Protein AF-A0A952CTG9-F1 (afdb_monomer_lite)

Secondary structure (DSSP, 8-state):
-------PPPPHHHHHHHHHHHHHHHHHHHHHHHHHTHHHHHHHHHHHHHHHHHHTT----HHHHHHHHHHHHHHTT---PPP--HHHHHHHHHHTHHHHHHHHHHHHHHHHHHHHHHIIIIIHHHHHHHHHHHHHHHHHHHH---HHHHHHHHHHHHHHHHHHHTT-HHHHHHHHHHHHHHHHHHH--EEEEEPSSS-EEEE--TT-TT-PEEEEEEEEE-TTS-B--EEEE-TTT--EEEES-EEEEE-HHHHHHHHHHHHHHS--S--EEEEE-TT-SSPEESS-EEEEEES---

Foldseek 3Di:
DDDDDDDDDDDVVVVVVVVVVVVVVVVVVVVCCVVVCPVVVLVVQLVVVVVVCVVVVHDDDSVVSSVVSVVVVVVVPDDDDDDPDPVVVVVVCVVCVVVVVVVVVVVVVVVVCVVVVVCVVPVVVLVVLLVLLVVLLVLLVVFAPDPVLNVLSVVLSVQLVVCSVVVNVVSNVVSSVVSVVSQVLLQDKWFWFFDLPQQKDWDQDPVHNPDIWIWGKTFTADPVRHGAFDWAQAPVPRDTDGARIKTFTADPVQRVVQVVCCVPPNDRPCRGQFIDHRNDNDTDGPGDGPRHIHRDDD

Sequence (298 aa):
MADSPATPAPPLDDVMLAMDVVDTLRHRQRLVEAELGAGEKDEALFENLKSVYASQGIAVTDEVLRQGVAALREGRFVYRAPPRTAATRWAYLYVDRAKWGRLLLAVAVVVAIALVGYDAAFRAPHRALVADVGRVHAEVLARSLDPEATAKAETLYGLATTALARGDDREARNTLATLKGLEEQLLAAYTLRIAADTTGVWRVPDLNEGAANYYIIVEPVDLNGRSVAVTVTSEETGVSAKVRAFGLRVSEETFDAIRRDKLDDGIIQDDVFGEKQAGFLLPQYRFDTTGAAITSWD

pLDDT: mean 87.51, std 12.17, range [39.59, 98.25]

Structure (mmCIF, N/CA/C/O backbone):
data_AF-A0A952CTG9-F1
#
_entry.id   AF-A0A952CTG9-F1
#
loop_
_atom_site.group_PDB
_atom_site.id
_atom_site.type_symbol
_atom_site.label_atom_id
_atom_site.label_alt_id
_atom_site.label_comp_id
_atom_site.label_asym_id
_atom_site.label_entity_id
_atom_site.label_seq_id
_atom_site.pdbx_PDB_ins_code
_atom_site.Cartn_x
_atom_site.Cartn_y
_atom_site.Cartn_z
_atom_site.occupancy
_atom_site.B_iso_or_equiv
_atom_site.auth_seq_id
_atom_site.auth_comp_id
_atom_site.auth_asym_id
_atom_site.auth_atom_id
_atom_site.pdbx_PDB_model_num
ATOM 1 N N . MET A 1 1 ? 1.087 9.365 -133.113 1.00 39.59 1 MET A N 1
ATOM 2 C CA . MET A 1 1 ? 0.979 7.948 -132.701 1.00 39.59 1 MET A CA 1
ATOM 3 C C . MET A 1 1 ? 1.083 7.959 -131.189 1.00 39.59 1 MET A C 1
ATOM 5 O O . 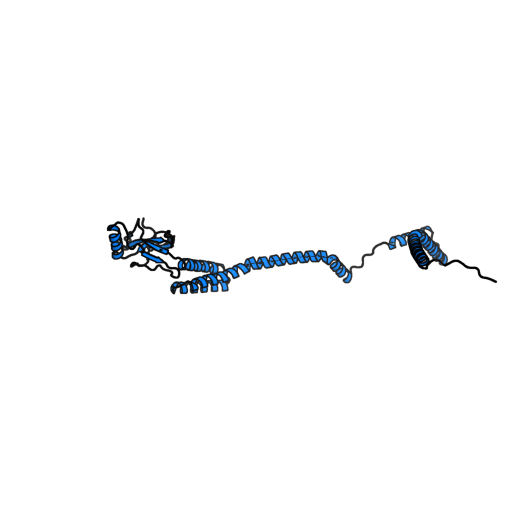MET A 1 1 ? 2.103 8.399 -130.692 1.00 39.59 1 MET A O 1
ATOM 9 N N . ALA A 1 2 ? -0.056 7.987 -130.503 1.00 41.25 2 ALA A N 1
ATOM 10 C CA . ALA A 1 2 ? -0.829 6.817 -130.071 1.00 41.25 2 ALA A CA 1
ATOM 11 C C . ALA A 1 2 ? -0.145 6.112 -128.887 1.00 41.25 2 ALA A C 1
ATOM 13 O O . ALA A 1 2 ? 1.003 5.694 -128.978 1.00 41.25 2 ALA A O 1
ATOM 14 N N . ASP A 1 3 ? -0.902 6.091 -127.797 1.00 44.88 3 ASP A N 1
ATOM 15 C CA . ASP A 1 3 ? -0.590 5.732 -126.417 1.00 44.88 3 ASP A CA 1
ATOM 16 C C . ASP A 1 3 ? -0.219 4.246 -126.230 1.00 44.88 3 ASP A C 1
ATOM 18 O O . ASP A 1 3 ? -0.598 3.387 -127.029 1.00 44.88 3 ASP A O 1
ATOM 22 N N . SER A 1 4 ? 0.473 3.919 -125.139 1.00 39.84 4 SER A N 1
ATOM 23 C CA . SER A 1 4 ? 0.588 2.550 -124.608 1.00 39.84 4 SER A CA 1
ATOM 24 C C . SER A 1 4 ? 0.655 2.614 -123.078 1.00 39.84 4 SER A C 1
ATOM 26 O O . SER A 1 4 ? 1.603 3.201 -122.554 1.00 39.84 4 SER A O 1
ATOM 28 N N . PRO A 1 5 ? -0.321 2.041 -122.345 1.00 53.56 5 PRO A N 1
ATOM 29 C CA . PRO A 1 5 ? -0.360 2.115 -120.889 1.00 53.56 5 PRO A CA 1
ATOM 30 C C . PRO A 1 5 ? 0.229 0.875 -120.184 1.00 53.56 5 PRO A C 1
ATOM 32 O O . PRO A 1 5 ? 0.267 -0.217 -120.747 1.00 53.56 5 PRO A O 1
ATOM 35 N N . ALA A 1 6 ? 0.535 1.090 -118.894 1.00 51.47 6 ALA A N 1
ATOM 36 C CA . ALA A 1 6 ? 0.548 0.160 -117.746 1.00 51.47 6 ALA A CA 1
ATOM 37 C C . ALA A 1 6 ? 1.897 -0.378 -117.213 1.00 51.47 6 ALA A C 1
ATOM 39 O O . ALA A 1 6 ? 2.569 -1.190 -117.840 1.00 51.47 6 ALA A O 1
ATOM 40 N N . THR A 1 7 ? 2.215 -0.032 -115.953 1.00 51.84 7 THR A N 1
ATOM 41 C CA . THR A 1 7 ? 2.021 -0.882 -114.744 1.00 51.84 7 THR A CA 1
ATOM 42 C C . THR A 1 7 ? 2.280 -0.025 -113.483 1.00 51.84 7 THR A C 1
ATOM 44 O O . THR A 1 7 ? 3.274 0.703 -113.471 1.00 51.84 7 THR A O 1
ATOM 47 N N . PRO A 1 8 ? 1.429 -0.036 -112.432 1.00 57.25 8 PRO A N 1
ATOM 48 C CA . PRO A 1 8 ? 1.693 0.730 -111.211 1.00 57.25 8 PRO A CA 1
ATOM 49 C C . PRO A 1 8 ? 2.816 0.085 -110.383 1.00 57.25 8 PRO A C 1
ATOM 51 O O . PRO A 1 8 ? 2.855 -1.133 -110.214 1.00 57.25 8 PRO A O 1
ATOM 54 N N . ALA A 1 9 ? 3.733 0.913 -109.880 1.00 61.53 9 ALA A N 1
ATOM 55 C CA . ALA A 1 9 ? 4.808 0.502 -108.978 1.00 61.53 9 ALA A CA 1
ATOM 56 C C . ALA A 1 9 ? 4.246 -0.042 -107.643 1.00 61.53 9 ALA A C 1
ATOM 58 O O . ALA A 1 9 ? 3.194 0.431 -107.201 1.00 61.53 9 ALA A O 1
ATOM 59 N N . PRO A 1 10 ? 4.921 -1.013 -106.994 1.00 62.12 10 PRO A N 1
ATOM 60 C CA . PRO A 1 10 ? 4.482 -1.562 -105.711 1.00 62.12 10 PRO A CA 1
ATOM 61 C C . PRO A 1 10 ? 4.452 -0.479 -104.613 1.00 62.12 10 PRO A C 1
ATOM 63 O O . PRO A 1 10 ? 5.239 0.472 -104.677 1.00 62.12 10 PRO A O 1
ATOM 66 N N . PRO A 1 11 ? 3.547 -0.584 -103.618 1.00 71.44 11 PRO A N 1
ATOM 67 C CA . PRO A 1 11 ? 3.420 0.412 -102.561 1.00 71.44 11 PRO A CA 1
ATOM 68 C C . PRO A 1 11 ? 4.679 0.456 -101.683 1.00 71.44 11 PRO A C 1
ATOM 70 O O . PRO A 1 11 ? 5.323 -0.559 -101.426 1.00 71.44 11 PRO A O 1
ATOM 73 N N . LEU A 1 12 ? 5.019 1.662 -101.224 1.00 67.88 12 LEU A N 1
ATOM 74 C CA . LEU A 1 12 ? 6.247 2.005 -100.492 1.00 67.88 12 LEU A CA 1
ATOM 75 C C . LEU A 1 12 ? 6.504 1.123 -99.248 1.00 67.88 12 LEU A C 1
ATOM 77 O O . LEU A 1 12 ? 7.659 0.909 -98.883 1.00 67.88 12 LEU A O 1
ATOM 81 N N . ASP A 1 13 ? 5.447 0.571 -98.648 1.00 71.38 13 ASP A N 1
ATOM 82 C CA . ASP A 1 13 ? 5.511 -0.276 -97.452 1.00 71.38 13 ASP A CA 1
ATOM 83 C C . ASP A 1 13 ? 6.246 -1.606 -97.693 1.00 71.38 13 ASP A C 1
ATOM 85 O O . ASP A 1 13 ? 7.049 -2.020 -96.855 1.00 71.38 13 ASP A O 1
ATOM 89 N N . ASP A 1 14 ? 6.070 -2.237 -98.860 1.00 68.25 14 ASP A N 1
ATOM 90 C CA . ASP A 1 14 ? 6.772 -3.487 -99.202 1.00 68.25 14 ASP A CA 1
ATOM 91 C C . ASP A 1 14 ? 8.271 -3.244 -99.432 1.00 68.25 14 ASP A C 1
ATOM 93 O O . ASP A 1 14 ? 9.113 -4.081 -99.099 1.00 68.25 14 ASP A O 1
ATOM 97 N N . VAL A 1 15 ? 8.625 -2.065 -99.952 1.00 68.50 15 VAL A N 1
ATOM 98 C CA . VAL A 1 15 ? 10.022 -1.651 -100.151 1.00 68.50 15 VAL A CA 1
ATOM 99 C C . VAL A 1 15 ? 10.688 -1.331 -98.811 1.00 68.50 15 VAL A C 1
ATOM 101 O O . VAL A 1 15 ? 11.839 -1.708 -98.595 1.00 68.50 15 VAL A O 1
ATOM 104 N N . MET A 1 16 ? 9.970 -0.688 -97.886 1.00 71.88 16 MET A N 1
ATOM 105 C CA . MET A 1 16 ? 10.479 -0.397 -96.543 1.00 71.88 16 MET A CA 1
ATOM 106 C C . MET A 1 16 ? 10.648 -1.663 -95.694 1.00 71.88 16 MET A C 1
ATOM 108 O O . MET A 1 16 ? 11.676 -1.807 -95.032 1.00 71.88 16 MET A O 1
ATOM 112 N N . LEU A 1 17 ? 9.706 -2.611 -95.756 1.00 72.25 17 LEU A N 1
ATOM 113 C CA . LEU A 1 17 ? 9.819 -3.896 -95.058 1.00 72.25 17 LEU A CA 1
ATOM 114 C C . LEU A 1 17 ? 10.972 -4.741 -95.616 1.00 72.25 17 LEU A C 1
ATOM 116 O O . LEU A 1 17 ? 11.753 -5.313 -94.854 1.00 72.25 17 LEU A O 1
ATOM 120 N N . ALA A 1 18 ? 11.123 -4.786 -96.941 1.00 69.62 18 ALA A N 1
ATOM 121 C CA . ALA A 1 18 ? 12.247 -5.468 -97.570 1.00 69.62 18 ALA A CA 1
ATOM 122 C C . ALA A 1 18 ? 13.592 -4.834 -97.176 1.00 69.62 18 ALA A C 1
ATOM 124 O O . ALA A 1 18 ? 14.558 -5.558 -96.942 1.00 69.62 18 ALA A O 1
ATOM 125 N N . MET A 1 19 ? 13.662 -3.505 -97.046 1.00 74.38 19 MET A N 1
ATOM 126 C CA . MET A 1 19 ? 14.878 -2.805 -96.624 1.00 74.38 19 MET A CA 1
ATOM 127 C C . MET A 1 19 ? 15.244 -3.090 -95.160 1.00 74.38 19 MET A C 1
ATOM 129 O O . MET A 1 19 ? 16.414 -3.333 -94.885 1.00 74.38 19 MET A O 1
ATOM 133 N N . ASP A 1 20 ? 14.274 -3.138 -94.241 1.00 75.94 20 ASP A N 1
ATOM 134 C CA . ASP A 1 20 ? 14.519 -3.448 -92.820 1.00 75.94 20 ASP A CA 1
ATOM 135 C C . ASP A 1 20 ? 14.929 -4.918 -92.605 1.00 75.94 20 ASP A C 1
ATOM 137 O O . ASP A 1 20 ? 15.837 -5.230 -91.829 1.00 75.94 20 ASP A O 1
ATOM 141 N N . VAL A 1 21 ? 14.348 -5.846 -93.375 1.00 72.50 21 VAL A N 1
ATOM 142 C CA . VAL A 1 21 ? 14.792 -7.251 -93.401 1.00 72.50 21 VAL A CA 1
ATOM 143 C C . VAL A 1 21 ? 16.208 -7.368 -93.969 1.00 72.50 21 VAL A C 1
ATOM 145 O O . VAL A 1 21 ? 17.027 -8.125 -93.449 1.00 72.50 21 VAL A O 1
ATOM 148 N N . VAL A 1 22 ? 16.540 -6.597 -95.004 1.00 72.38 22 VAL A N 1
ATOM 149 C CA . VAL A 1 22 ? 17.896 -6.563 -95.563 1.00 72.38 22 VAL A CA 1
ATOM 150 C C . VAL A 1 22 ? 18.883 -5.933 -94.583 1.00 72.38 22 VAL A C 1
ATOM 152 O O . VAL A 1 22 ? 19.977 -6.468 -94.438 1.00 72.38 22 VAL A O 1
ATOM 155 N N . ASP A 1 23 ? 18.527 -4.870 -93.863 1.00 75.12 23 ASP A N 1
ATOM 156 C CA . ASP A 1 23 ? 19.416 -4.244 -92.879 1.00 75.12 23 ASP A CA 1
ATOM 157 C C . ASP A 1 23 ? 19.611 -5.119 -91.640 1.00 75.12 23 ASP A C 1
ATOM 159 O O . ASP A 1 23 ? 20.737 -5.257 -91.156 1.00 75.12 23 ASP A O 1
ATOM 163 N N . THR A 1 24 ? 18.569 -5.807 -91.174 1.00 72.75 24 THR A N 1
ATOM 164 C CA . THR A 1 24 ? 18.700 -6.799 -90.098 1.00 72.75 24 THR A CA 1
ATOM 165 C C . THR A 1 24 ? 19.499 -8.022 -90.538 1.00 72.75 24 THR A C 1
ATOM 167 O O . THR A 1 24 ? 20.329 -8.500 -89.763 1.00 72.75 24 THR A O 1
ATOM 170 N N . LEU A 1 25 ? 19.337 -8.511 -91.773 1.00 72.69 25 LEU A N 1
ATOM 171 C CA . LEU A 1 25 ? 20.177 -9.580 -92.321 1.00 72.69 25 LEU A CA 1
ATOM 172 C C . LEU A 1 25 ? 21.618 -9.118 -92.500 1.00 72.69 25 LEU A C 1
ATOM 174 O O . LEU A 1 25 ? 22.517 -9.828 -92.079 1.00 72.69 25 LEU A O 1
ATOM 178 N N . ARG A 1 26 ? 21.860 -7.914 -93.017 1.00 67.00 26 ARG A N 1
ATOM 179 C CA . ARG A 1 26 ? 23.202 -7.348 -93.198 1.00 67.00 26 ARG A CA 1
ATOM 180 C C . ARG A 1 26 ? 23.888 -7.096 -91.860 1.00 67.00 26 ARG A C 1
ATOM 182 O O . ARG A 1 26 ? 25.089 -7.316 -91.733 1.00 67.00 26 ARG A O 1
ATOM 189 N N . HIS A 1 27 ? 23.140 -6.676 -90.841 1.00 71.50 27 HIS A N 1
ATOM 190 C CA . HIS A 1 27 ? 23.658 -6.520 -89.487 1.00 71.50 27 HIS A CA 1
ATOM 191 C C . HIS A 1 27 ? 23.940 -7.876 -88.830 1.00 71.50 27 HIS A C 1
ATOM 193 O O . HIS A 1 27 ? 25.011 -8.051 -88.256 1.00 71.50 27 HIS A O 1
ATOM 199 N N . ARG A 1 28 ? 23.049 -8.866 -88.989 1.00 64.62 28 ARG A N 1
ATOM 200 C CA . ARG A 1 28 ? 23.277 -10.245 -88.528 1.00 64.62 28 ARG A CA 1
ATOM 201 C C . ARG A 1 28 ? 24.442 -10.901 -89.249 1.00 64.62 28 ARG A C 1
ATOM 203 O O . ARG A 1 28 ? 25.221 -11.559 -88.590 1.00 64.62 28 ARG A O 1
ATOM 210 N N . GLN A 1 29 ? 24.605 -10.688 -90.548 1.00 63.06 29 GLN A N 1
ATOM 211 C CA . GLN A 1 29 ? 25.704 -11.231 -91.341 1.00 63.06 29 GLN A CA 1
ATOM 212 C C . GLN A 1 29 ? 27.030 -10.598 -90.924 1.00 63.06 29 GLN A C 1
ATOM 214 O O . GLN A 1 29 ? 27.979 -11.329 -90.710 1.00 63.06 29 GLN A O 1
ATOM 219 N N . ARG A 1 30 ? 27.072 -9.287 -90.639 1.00 63.50 30 ARG A N 1
ATOM 220 C CA . ARG A 1 30 ? 28.248 -8.640 -90.026 1.00 63.50 30 ARG A CA 1
ATOM 221 C C . ARG A 1 30 ? 28.547 -9.152 -88.616 1.00 63.50 30 ARG A C 1
ATOM 223 O O . ARG A 1 30 ? 29.713 -9.275 -88.265 1.00 63.50 30 ARG A O 1
ATOM 230 N N . LEU A 1 31 ? 27.527 -9.432 -87.799 1.00 61.12 31 LEU A N 1
ATOM 231 C CA . LEU A 1 31 ? 27.713 -9.992 -86.454 1.00 61.12 31 LEU A CA 1
ATOM 232 C C . LEU A 1 31 ? 28.189 -11.454 -86.522 1.00 61.12 31 LEU A C 1
ATOM 234 O O . LEU A 1 31 ? 29.083 -11.853 -85.789 1.00 61.12 31 LEU A O 1
ATOM 238 N N . VAL A 1 32 ? 27.623 -12.226 -87.448 1.00 57.06 32 VAL A N 1
ATOM 239 C CA . VAL A 1 32 ? 27.953 -13.626 -87.728 1.00 57.06 32 VAL A CA 1
ATOM 240 C C . VAL A 1 32 ? 29.340 -13.740 -88.365 1.00 57.06 32 VAL A C 1
ATOM 242 O O . VAL A 1 32 ? 30.092 -14.604 -87.955 1.00 57.06 32 VAL A O 1
ATOM 245 N N . GLU A 1 33 ? 29.746 -12.842 -89.265 1.00 60.34 33 GLU A N 1
ATOM 246 C CA . GLU A 1 33 ? 31.126 -12.710 -89.766 1.00 60.34 33 GLU A CA 1
ATOM 247 C C . GLU A 1 33 ? 32.087 -12.247 -88.660 1.00 60.34 33 GLU A C 1
ATOM 249 O O . GLU A 1 33 ? 33.227 -12.708 -88.579 1.00 60.34 33 GLU A O 1
ATOM 254 N N . ALA A 1 34 ? 31.639 -11.360 -87.764 1.00 62.69 34 ALA A N 1
ATOM 255 C CA . ALA A 1 34 ? 32.449 -10.913 -86.636 1.00 62.69 34 ALA A CA 1
ATOM 256 C C . ALA A 1 34 ? 32.738 -12.040 -85.628 1.00 62.69 34 ALA A C 1
ATOM 258 O O . ALA A 1 34 ? 33.854 -12.059 -85.098 1.00 62.69 34 ALA A O 1
ATOM 259 N N . GLU A 1 35 ? 31.778 -12.950 -85.418 1.00 58.44 35 GLU A N 1
ATOM 260 C CA . GLU A 1 35 ? 31.834 -14.113 -84.514 1.00 58.44 35 GLU A CA 1
ATOM 261 C C . GLU A 1 35 ? 32.435 -15.379 -85.180 1.00 58.44 35 GLU A C 1
ATOM 263 O O . GLU A 1 35 ? 33.233 -16.072 -84.553 1.00 58.44 35 GLU A O 1
ATOM 268 N N . LEU A 1 36 ? 32.135 -15.674 -86.458 1.00 56.19 36 LEU A N 1
ATOM 269 C CA . LEU A 1 36 ? 32.666 -16.832 -87.214 1.00 56.19 36 LEU A CA 1
ATOM 270 C C . LEU A 1 36 ? 34.108 -16.627 -87.710 1.00 56.19 36 LEU A C 1
ATOM 272 O O . LEU A 1 36 ? 34.823 -17.600 -87.934 1.00 56.19 36 LEU A O 1
ATOM 276 N N . GLY A 1 37 ? 34.559 -15.379 -87.858 1.00 61.38 37 GLY A N 1
ATOM 277 C CA . GLY A 1 37 ? 35.887 -15.037 -88.378 1.00 61.38 37 GLY A CA 1
ATOM 278 C C . GLY A 1 37 ? 37.017 -15.055 -87.343 1.00 61.38 37 GLY A C 1
ATOM 279 O O . GLY A 1 37 ? 38.070 -14.479 -87.601 1.00 61.38 37 GLY A O 1
ATOM 280 N N . ALA A 1 38 ? 36.833 -15.645 -86.155 1.00 61.91 38 ALA A N 1
ATOM 281 C CA . ALA A 1 38 ? 37.890 -15.691 -85.137 1.00 61.91 38 ALA A CA 1
ATOM 282 C C . ALA A 1 38 ? 39.164 -16.386 -85.661 1.00 61.91 38 ALA A C 1
ATOM 284 O O . ALA A 1 38 ? 40.262 -15.876 -85.459 1.00 61.91 38 ALA A O 1
ATOM 285 N N . GLY A 1 39 ? 39.011 -17.484 -86.412 1.00 65.38 39 GLY A N 1
ATOM 286 C CA . GLY A 1 39 ? 40.130 -18.174 -87.065 1.00 65.38 39 GLY A CA 1
ATOM 287 C C . GLY A 1 39 ? 40.754 -17.375 -88.215 1.00 65.38 39 GLY A C 1
ATOM 288 O O . GLY A 1 39 ? 41.974 -17.292 -88.303 1.00 65.38 39 GLY A O 1
ATOM 289 N N . GLU A 1 40 ? 39.941 -16.721 -89.053 1.00 69.38 40 GLU A N 1
ATOM 290 C CA . GLU A 1 40 ? 40.441 -15.890 -90.163 1.00 69.38 40 GLU A CA 1
ATOM 291 C C . GLU A 1 40 ? 41.179 -14.635 -89.676 1.00 69.38 40 GLU A C 1
ATOM 293 O O . GLU A 1 40 ? 42.165 -14.220 -90.280 1.00 69.38 40 GLU A O 1
ATOM 298 N N . LYS A 1 41 ? 40.743 -14.035 -88.562 1.00 71.31 41 LYS A N 1
ATOM 299 C CA . LYS A 1 41 ? 41.429 -12.896 -87.933 1.00 71.31 41 LYS A CA 1
ATOM 300 C C . LYS A 1 41 ? 42.741 -13.312 -87.275 1.00 71.31 41 LYS A C 1
ATOM 302 O O . LYS A 1 41 ? 43.700 -12.547 -87.352 1.00 71.31 41 LYS A O 1
ATOM 307 N N . ASP A 1 42 ? 42.783 -14.485 -86.640 1.00 74.06 42 ASP A N 1
ATOM 308 C CA . ASP A 1 42 ? 44.010 -15.038 -86.055 1.00 74.06 42 ASP A CA 1
ATOM 309 C C . ASP A 1 42 ? 45.050 -15.310 -87.162 1.00 74.06 42 ASP A C 1
ATOM 311 O O . ASP A 1 42 ? 46.217 -14.947 -87.005 1.00 74.06 42 ASP A O 1
ATOM 315 N N . GLU A 1 43 ? 44.617 -15.832 -88.314 1.00 79.62 43 GLU A N 1
ATOM 316 C CA . GLU A 1 43 ? 45.477 -16.077 -89.481 1.00 79.62 43 GLU A CA 1
ATOM 317 C C . GLU A 1 43 ? 45.928 -14.774 -90.162 1.00 79.62 43 GLU A C 1
ATOM 319 O O . GLU A 1 43 ? 47.108 -14.586 -90.457 1.00 79.62 43 GLU A O 1
ATOM 324 N N . ALA A 1 44 ? 45.022 -13.807 -90.341 1.00 80.75 44 ALA A N 1
ATOM 325 C CA . ALA A 1 44 ? 45.375 -12.490 -90.871 1.00 80.75 44 ALA A CA 1
ATOM 326 C C . ALA A 1 44 ? 46.354 -11.738 -89.949 1.00 80.75 44 ALA A C 1
ATOM 328 O O . ALA A 1 44 ? 47.239 -11.021 -90.423 1.00 80.75 44 ALA A O 1
ATOM 329 N N . LEU A 1 45 ? 46.219 -11.901 -88.627 1.00 79.00 45 LEU A N 1
ATOM 330 C CA . LEU A 1 45 ? 47.141 -11.343 -87.639 1.00 79.00 45 LEU A CA 1
ATOM 331 C C . LEU A 1 45 ? 48.504 -12.045 -87.682 1.00 79.00 45 LEU A C 1
ATOM 333 O O . LEU A 1 45 ? 49.531 -11.371 -87.589 1.00 79.00 45 LEU A O 1
ATOM 337 N N . PHE A 1 46 ? 48.517 -13.369 -87.853 1.00 84.81 46 PHE A N 1
ATOM 338 C CA . PHE A 1 46 ? 49.727 -14.165 -88.042 1.00 84.81 46 PHE A CA 1
ATOM 339 C C . PHE A 1 46 ? 50.515 -13.716 -89.281 1.00 84.81 46 PHE A C 1
ATOM 341 O O . PHE A 1 46 ? 51.702 -13.403 -89.170 1.00 84.81 46 PHE A O 1
ATOM 348 N N . GLU A 1 47 ? 49.851 -13.594 -90.432 1.00 84.25 47 GLU A N 1
ATOM 349 C CA . GLU A 1 47 ? 50.476 -13.164 -91.690 1.00 84.25 47 GLU A CA 1
ATOM 350 C C . GLU A 1 47 ? 50.987 -11.719 -91.622 1.00 84.25 47 GLU A C 1
ATOM 352 O O . GLU A 1 47 ? 52.092 -11.410 -92.080 1.00 84.25 47 GLU A O 1
ATOM 357 N N . ASN A 1 48 ? 50.240 -10.827 -90.967 1.00 84.00 48 ASN A N 1
ATOM 358 C CA . ASN A 1 48 ? 50.696 -9.460 -90.731 1.00 84.00 48 ASN A CA 1
ATOM 359 C C . ASN A 1 48 ? 51.969 -9.442 -89.862 1.00 84.00 48 ASN A C 1
ATOM 361 O O . ASN A 1 48 ? 52.976 -8.857 -90.266 1.00 84.00 48 ASN A O 1
ATOM 365 N N . LEU A 1 49 ? 51.979 -10.157 -88.729 1.00 84.25 49 LEU A N 1
ATOM 366 C CA . LEU A 1 49 ? 53.157 -10.268 -87.858 1.00 84.25 49 LEU A CA 1
ATOM 367 C C . LEU A 1 49 ? 54.365 -10.841 -88.610 1.00 84.25 49 LEU A C 1
ATOM 369 O O . LEU A 1 49 ? 55.465 -10.293 -88.514 1.00 84.25 49 LEU A O 1
ATOM 373 N N . LYS A 1 50 ? 54.158 -11.892 -89.408 1.00 86.56 50 LYS A N 1
ATOM 374 C CA . LYS A 1 50 ? 55.193 -12.504 -90.247 1.00 86.56 50 LYS A CA 1
ATOM 375 C C . LYS A 1 50 ? 55.808 -11.497 -91.220 1.00 86.56 50 LYS A C 1
ATOM 377 O O . LYS A 1 50 ? 57.033 -11.404 -91.304 1.00 86.56 50 LYS A O 1
ATOM 382 N N . SER A 1 51 ? 54.980 -10.693 -91.893 1.00 82.62 51 SER A N 1
ATOM 383 C CA . SER A 1 51 ? 55.448 -9.654 -92.823 1.00 82.62 51 SER A CA 1
ATOM 384 C C . SER A 1 51 ? 56.283 -8.564 -92.132 1.00 82.62 51 SER A C 1
ATOM 386 O O . SER A 1 51 ? 57.307 -8.130 -92.666 1.00 82.62 51 SER A O 1
ATOM 388 N N . VAL A 1 52 ? 55.914 -8.172 -90.906 1.00 84.88 52 VAL A N 1
ATOM 389 C CA . VAL A 1 52 ? 56.625 -7.150 -90.126 1.00 84.88 52 VAL A CA 1
ATOM 390 C C . VAL A 1 52 ? 58.005 -7.648 -89.701 1.00 84.88 52 VAL A C 1
ATOM 392 O O . VAL A 1 52 ? 58.993 -6.950 -89.934 1.00 84.88 52 VAL A O 1
ATOM 395 N N . TYR A 1 53 ? 58.107 -8.854 -89.138 1.00 84.00 53 TYR A N 1
ATOM 396 C CA . TYR A 1 53 ? 59.400 -9.418 -88.726 1.00 84.00 53 TYR A CA 1
ATOM 397 C C . TYR A 1 53 ? 60.320 -9.695 -89.920 1.00 84.00 53 TYR A C 1
ATOM 399 O O . TYR A 1 53 ? 61.519 -9.409 -89.850 1.00 84.00 53 TYR A O 1
ATOM 407 N N . ALA A 1 54 ? 59.752 -10.148 -91.044 1.00 83.62 54 ALA A N 1
ATOM 408 C CA . ALA A 1 54 ? 60.488 -10.323 -92.293 1.00 83.62 54 ALA A CA 1
ATOM 409 C C . ALA A 1 54 ? 61.075 -8.996 -92.808 1.00 83.62 54 ALA A C 1
ATOM 411 O O . ALA A 1 54 ? 62.229 -8.961 -93.231 1.00 83.62 54 ALA A O 1
ATOM 412 N N . SER A 1 55 ? 60.326 -7.890 -92.706 1.00 82.44 55 SER A N 1
ATOM 413 C CA . SER A 1 55 ? 60.801 -6.554 -93.104 1.00 82.44 55 SER A CA 1
ATOM 414 C C . SER A 1 55 ? 61.958 -6.030 -92.238 1.00 82.44 55 SER A C 1
ATOM 416 O O . SER A 1 55 ? 62.759 -5.218 -92.692 1.00 82.44 55 SER A O 1
ATOM 418 N N . GLN A 1 56 ? 62.071 -6.525 -91.002 1.00 83.62 56 GLN A N 1
ATOM 419 C CA . GLN A 1 56 ? 63.088 -6.128 -90.023 1.00 83.62 56 GLN A CA 1
ATOM 420 C C . GLN A 1 56 ? 64.335 -7.027 -90.056 1.00 83.62 56 GLN A C 1
ATOM 422 O O . GLN A 1 56 ? 65.251 -6.837 -89.259 1.00 83.62 56 GLN A O 1
ATOM 427 N N . GLY A 1 57 ? 64.383 -8.007 -90.966 1.00 75.12 57 GLY A N 1
ATOM 428 C CA . GLY A 1 57 ? 65.517 -8.922 -91.109 1.00 75.12 57 GLY A CA 1
ATOM 429 C C . GLY A 1 57 ? 65.665 -9.926 -89.960 1.00 75.12 57 GLY A C 1
ATOM 430 O O . GLY A 1 57 ? 66.730 -10.521 -89.811 1.00 75.12 57 GLY A O 1
ATOM 431 N N . ILE A 1 58 ? 64.619 -10.126 -89.148 1.00 74.50 58 ILE A N 1
ATOM 432 C CA . ILE A 1 58 ? 64.616 -11.067 -88.022 1.00 74.50 58 ILE A CA 1
ATOM 433 C C . ILE A 1 58 ? 63.877 -12.334 -88.457 1.00 74.50 58 ILE A C 1
ATOM 435 O O . ILE A 1 58 ? 62.669 -12.316 -88.688 1.00 74.50 58 ILE A O 1
ATOM 439 N N . ALA A 1 59 ? 64.598 -13.452 -88.561 1.00 73.38 59 ALA A N 1
ATOM 440 C CA . ALA A 1 59 ? 64.000 -14.742 -88.885 1.00 73.38 59 ALA A CA 1
ATOM 441 C C . ALA A 1 59 ? 63.312 -15.333 -87.643 1.00 73.38 59 ALA A C 1
ATOM 443 O O . ALA A 1 59 ? 63.976 -15.787 -86.712 1.00 73.38 59 ALA A O 1
ATOM 444 N N . VAL A 1 60 ? 61.979 -15.327 -87.633 1.00 79.75 60 VAL A N 1
ATOM 445 C CA . VAL A 1 60 ? 61.153 -15.967 -86.598 1.00 79.75 60 VAL A CA 1
ATOM 446 C C . VAL A 1 60 ? 60.487 -17.196 -87.206 1.00 79.75 60 VAL A C 1
ATOM 448 O O . VAL A 1 60 ? 60.001 -17.143 -88.333 1.00 79.75 60 VAL A O 1
ATOM 451 N N . THR A 1 61 ? 60.480 -18.318 -86.487 1.00 85.81 61 THR A N 1
ATOM 452 C CA . THR A 1 61 ? 59.811 -19.535 -86.956 1.00 85.81 61 THR A CA 1
ATOM 453 C C . THR A 1 61 ? 58.293 -19.385 -86.874 1.00 85.81 61 THR A C 1
ATOM 455 O O . THR A 1 61 ? 57.760 -18.824 -85.915 1.00 85.81 61 THR A O 1
ATOM 458 N N . ASP A 1 62 ? 57.585 -19.941 -87.859 1.00 84.38 62 ASP A N 1
ATOM 459 C CA . ASP A 1 62 ? 56.116 -19.916 -87.923 1.00 84.38 62 ASP A CA 1
ATOM 460 C C . ASP A 1 62 ? 55.462 -20.476 -86.642 1.00 84.38 62 ASP A C 1
ATOM 462 O O . ASP A 1 62 ? 54.413 -20.007 -86.215 1.00 84.38 62 ASP A O 1
ATOM 466 N N . GLU A 1 63 ? 56.101 -21.435 -85.970 1.00 84.00 63 GLU A N 1
ATOM 467 C CA . GLU A 1 63 ? 55.605 -21.980 -84.701 1.00 84.00 63 GLU A CA 1
ATOM 468 C C . GLU A 1 63 ? 55.590 -20.938 -83.569 1.00 84.00 63 GLU A C 1
ATOM 470 O O . GLU A 1 63 ? 54.611 -20.827 -82.833 1.00 84.00 63 GLU A O 1
ATOM 475 N N . VAL A 1 64 ? 56.634 -20.111 -83.466 1.00 82.75 64 VAL A N 1
ATOM 476 C CA . VAL A 1 64 ? 56.735 -19.065 -82.435 1.00 82.75 64 VAL A CA 1
ATOM 477 C C . VAL A 1 64 ? 55.693 -17.967 -82.666 1.00 82.75 64 VAL A C 1
ATOM 479 O O . VAL A 1 64 ? 55.096 -17.467 -81.712 1.00 82.75 64 VAL A O 1
ATOM 482 N N . LEU A 1 65 ? 55.420 -17.624 -83.928 1.00 84.12 65 LEU A N 1
ATOM 483 C CA . LEU A 1 65 ? 54.390 -16.646 -84.285 1.00 84.12 65 LEU A CA 1
ATOM 484 C C . LEU A 1 65 ? 52.978 -17.146 -83.935 1.00 84.12 65 LEU A C 1
ATOM 486 O O . LEU A 1 65 ? 52.197 -16.387 -83.355 1.00 84.12 65 LEU A O 1
ATOM 490 N N . ARG A 1 66 ? 52.660 -18.425 -84.189 1.00 84.56 66 ARG A N 1
ATOM 491 C CA . ARG A 1 66 ? 51.365 -19.010 -83.786 1.00 84.56 66 ARG A CA 1
ATOM 492 C C . ARG A 1 66 ? 51.206 -19.065 -82.270 1.00 84.56 66 ARG A C 1
ATOM 494 O O . ARG A 1 66 ? 50.142 -18.715 -81.764 1.00 84.56 66 ARG A O 1
ATOM 501 N N . GLN A 1 67 ? 52.258 -19.440 -81.539 1.00 83.38 67 GLN A N 1
ATOM 502 C CA . GLN A 1 67 ? 52.248 -19.431 -80.071 1.00 83.38 67 GLN A CA 1
ATOM 503 C C . GLN A 1 67 ? 52.029 -18.018 -79.510 1.00 83.38 67 GLN A C 1
ATOM 505 O O . GLN A 1 67 ? 5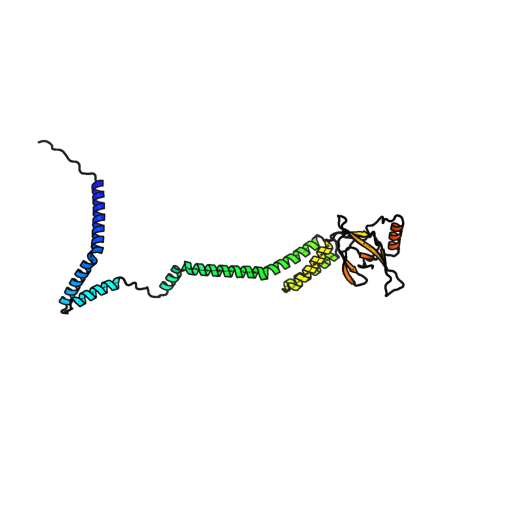1.266 -17.843 -78.560 1.00 83.38 67 GLN A O 1
ATOM 510 N N . GLY A 1 68 ? 52.623 -16.996 -80.132 1.00 81.25 68 GLY A N 1
ATOM 511 C CA . GLY A 1 68 ? 52.400 -15.595 -79.771 1.00 81.25 68 GLY A CA 1
ATOM 512 C C . GLY A 1 68 ? 50.952 -15.137 -79.978 1.00 81.25 68 GLY A C 1
ATOM 513 O O . GLY A 1 68 ? 50.371 -14.514 -79.086 1.00 81.25 68 GLY A O 1
ATOM 514 N N . VAL A 1 69 ? 50.340 -15.478 -81.119 1.00 83.75 69 VAL A N 1
ATOM 515 C CA . VAL A 1 69 ? 48.926 -15.166 -81.409 1.00 83.75 69 VAL A CA 1
ATOM 516 C C . VAL A 1 69 ? 47.988 -15.894 -80.437 1.00 83.75 69 VAL A C 1
ATOM 518 O O . VAL A 1 69 ? 47.067 -15.280 -79.892 1.00 83.75 69 VAL A O 1
ATOM 521 N N . ALA A 1 70 ? 48.262 -17.167 -80.138 1.00 80.75 70 ALA A N 1
ATOM 522 C CA . ALA A 1 70 ? 47.499 -17.944 -79.164 1.00 80.75 70 ALA A CA 1
ATOM 523 C C . ALA A 1 70 ? 47.578 -17.343 -77.746 1.00 80.75 70 ALA A C 1
ATOM 525 O O . ALA A 1 70 ? 46.546 -17.158 -77.099 1.00 80.75 70 ALA A O 1
ATOM 526 N N . ALA A 1 71 ? 48.769 -16.938 -77.294 1.00 80.19 71 ALA A N 1
ATOM 527 C CA . ALA A 1 71 ? 48.958 -16.295 -75.991 1.00 80.19 71 ALA A CA 1
ATOM 528 C C . ALA A 1 71 ? 48.252 -14.927 -75.895 1.00 80.19 71 ALA A C 1
ATOM 530 O O . ALA A 1 71 ? 47.670 -14.584 -74.861 1.00 80.19 71 ALA A O 1
ATOM 531 N N . LEU A 1 72 ? 48.248 -14.146 -76.983 1.00 78.38 72 LEU A N 1
ATOM 532 C CA . LEU A 1 72 ? 47.497 -12.888 -77.078 1.00 78.38 72 LEU A CA 1
ATOM 533 C C . LEU A 1 72 ? 45.984 -13.109 -76.957 1.00 78.38 72 LEU A C 1
ATOM 535 O O . LEU A 1 72 ? 45.292 -12.292 -76.346 1.00 78.38 72 LEU A O 1
ATOM 539 N N . ARG A 1 73 ? 45.467 -14.208 -77.515 1.00 76.19 73 ARG A N 1
ATOM 540 C CA . ARG A 1 73 ? 44.056 -14.592 -77.403 1.00 76.19 73 ARG A CA 1
ATOM 541 C C . ARG A 1 73 ? 43.689 -14.984 -75.974 1.00 76.19 73 ARG A C 1
ATOM 543 O O . ARG A 1 73 ? 42.688 -14.499 -75.455 1.00 76.19 73 ARG A O 1
ATOM 550 N N . GLU A 1 74 ? 44.516 -15.796 -75.322 1.00 76.81 74 GLU A N 1
ATOM 551 C CA . GLU A 1 74 ? 44.302 -16.224 -73.932 1.00 76.81 74 GLU A CA 1
ATOM 552 C C . GLU A 1 74 ? 44.347 -15.042 -72.950 1.00 76.81 74 GLU A C 1
ATOM 554 O O . GLU A 1 74 ? 43.503 -14.934 -72.060 1.00 76.81 74 GLU A O 1
ATOM 559 N N . GLY A 1 75 ? 45.266 -14.092 -73.153 1.00 71.44 75 GLY A N 1
ATOM 560 C CA . GLY A 1 75 ? 45.415 -12.914 -72.295 1.00 71.44 75 GLY A CA 1
ATOM 561 C C . GLY A 1 75 ? 44.262 -11.901 -72.364 1.00 71.44 75 GLY A C 1
ATOM 562 O O . GLY A 1 75 ? 44.109 -11.102 -71.438 1.00 71.44 75 GLY A O 1
ATOM 563 N N . ARG A 1 76 ? 43.436 -11.922 -73.423 1.00 67.50 76 ARG A N 1
ATOM 564 C CA . ARG A 1 76 ? 42.323 -10.966 -73.622 1.00 67.50 76 ARG A CA 1
ATOM 565 C C . ARG A 1 76 ? 41.127 -11.205 -72.702 1.00 67.50 76 ARG A C 1
ATOM 567 O O . ARG A 1 76 ? 40.374 -10.267 -72.457 1.00 67.50 76 ARG A O 1
ATOM 574 N N . PHE A 1 77 ? 40.967 -12.416 -72.172 1.00 68.06 77 PHE A N 1
ATOM 575 C CA . PHE A 1 77 ? 39.812 -12.782 -71.342 1.00 68.06 77 PHE A CA 1
ATOM 576 C C . PHE A 1 77 ? 40.144 -12.911 -69.851 1.00 68.06 77 PHE A C 1
ATOM 578 O O . PHE A 1 77 ? 39.295 -13.306 -69.052 1.00 68.06 77 PHE A O 1
ATOM 585 N N . VAL A 1 78 ? 41.365 -12.550 -69.444 1.00 77.88 78 VAL A N 1
ATOM 586 C CA . VAL A 1 78 ? 41.763 -12.608 -68.036 1.00 77.88 78 VAL A CA 1
ATOM 587 C C . VAL A 1 78 ? 41.280 -11.356 -67.313 1.00 77.88 78 VAL A C 1
ATOM 589 O O . VAL A 1 78 ? 41.800 -10.255 -67.509 1.00 77.88 78 VAL A O 1
ATOM 592 N N . TYR A 1 79 ? 40.300 -11.529 -66.427 1.00 80.88 79 TYR A N 1
ATOM 593 C CA . TYR A 1 79 ? 39.856 -10.464 -65.534 1.00 80.88 79 TYR A CA 1
ATOM 594 C C . TYR A 1 79 ? 41.014 -9.980 -64.650 1.00 80.88 79 TYR A C 1
ATOM 596 O O . TYR A 1 79 ? 41.583 -10.743 -63.866 1.00 80.88 79 TYR A O 1
ATOM 604 N N . ARG A 1 80 ? 41.336 -8.686 -64.734 1.00 78.25 80 ARG A N 1
ATOM 605 C CA . ARG A 1 80 ? 42.258 -8.020 -63.809 1.00 78.25 80 ARG A CA 1
ATOM 606 C C . ARG A 1 80 ? 41.448 -7.241 -62.788 1.00 78.25 80 ARG A C 1
ATOM 608 O O . ARG A 1 80 ? 40.823 -6.237 -63.122 1.00 78.25 80 ARG A O 1
ATOM 615 N N . ALA A 1 81 ? 41.467 -7.704 -61.540 1.00 78.81 81 ALA A N 1
ATOM 616 C CA . ALA A 1 81 ? 40.798 -6.997 -60.460 1.00 78.81 81 ALA A CA 1
ATOM 617 C C . ALA A 1 81 ? 41.358 -5.564 -60.326 1.00 78.81 81 ALA A C 1
ATOM 619 O O . ALA A 1 81 ? 42.580 -5.385 -60.377 1.00 78.81 81 ALA A O 1
ATOM 620 N N . PRO A 1 82 ? 40.498 -4.546 -60.136 1.00 78.19 82 PRO A N 1
ATOM 621 C CA . PRO A 1 82 ? 40.953 -3.179 -59.932 1.00 78.19 82 PRO A CA 1
ATOM 622 C C . PRO A 1 82 ? 41.834 -3.090 -58.675 1.00 78.19 82 PRO A C 1
ATOM 624 O O . PRO A 1 82 ? 41.565 -3.779 -57.682 1.00 78.19 82 PRO A O 1
ATOM 627 N N . PRO A 1 83 ? 42.876 -2.239 -58.677 1.00 80.81 83 PRO A N 1
ATOM 628 C CA . PRO A 1 83 ? 43.774 -2.106 -57.540 1.00 80.81 83 PRO A CA 1
ATOM 629 C C . PRO A 1 83 ? 43.005 -1.674 -56.288 1.00 80.81 83 PRO A C 1
ATOM 631 O O . PRO A 1 83 ? 42.020 -0.926 -56.349 1.00 80.81 83 PRO A O 1
ATOM 634 N N . ARG A 1 84 ? 43.465 -2.142 -55.124 1.00 78.50 84 ARG A N 1
ATOM 635 C CA . ARG A 1 84 ? 42.895 -1.779 -53.821 1.00 78.50 84 ARG A CA 1
ATOM 636 C C . ARG A 1 84 ? 43.261 -0.336 -53.469 1.00 78.50 84 ARG A C 1
ATOM 638 O O . ARG A 1 84 ? 44.184 -0.087 -52.705 1.00 78.50 84 ARG A O 1
ATOM 645 N N . THR A 1 85 ? 42.521 0.612 -54.031 1.00 89.38 85 THR A N 1
ATOM 646 C CA . THR A 1 85 ? 42.599 2.038 -53.685 1.00 89.38 85 THR A CA 1
ATOM 647 C C . THR A 1 85 ? 41.516 2.412 -52.674 1.00 89.38 85 THR A C 1
ATOM 649 O O . THR A 1 85 ? 40.583 1.641 -52.426 1.00 89.38 85 THR A O 1
ATOM 652 N N . ALA A 1 86 ? 41.614 3.608 -52.086 1.00 87.00 86 ALA A N 1
ATOM 653 C CA . ALA A 1 86 ? 40.587 4.121 -51.180 1.00 87.00 86 ALA A CA 1
ATOM 654 C C . ALA A 1 86 ? 39.199 4.176 -51.849 1.00 87.00 86 ALA A C 1
ATOM 656 O O . ALA A 1 86 ? 38.219 3.748 -51.244 1.00 87.00 86 ALA A O 1
ATOM 657 N N . ALA A 1 87 ? 39.120 4.606 -53.113 1.00 85.88 87 ALA A N 1
ATOM 658 C CA . ALA A 1 87 ? 37.870 4.644 -53.873 1.00 85.88 87 ALA A CA 1
ATOM 659 C C . ALA A 1 87 ? 37.276 3.240 -54.075 1.00 85.88 87 ALA A C 1
ATOM 661 O O . ALA A 1 87 ? 36.092 3.025 -53.811 1.00 85.88 87 ALA A O 1
ATOM 662 N N . THR A 1 88 ? 38.106 2.255 -54.446 1.00 84.44 88 THR A N 1
ATOM 663 C CA . THR A 1 88 ? 37.656 0.865 -54.624 1.00 84.44 88 THR A CA 1
ATOM 664 C C . THR A 1 88 ? 37.130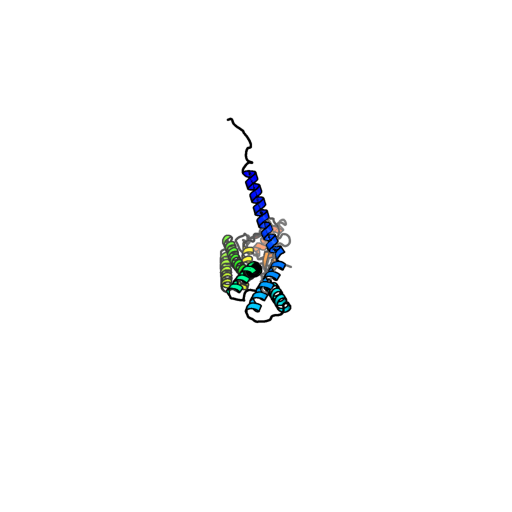 0.271 -53.310 1.00 84.44 88 THR A C 1
ATOM 666 O O . THR A 1 88 ? 36.151 -0.470 -53.320 1.00 84.44 88 THR A O 1
ATOM 669 N N . ARG A 1 89 ? 37.725 0.620 -52.158 1.00 85.00 89 ARG A N 1
ATOM 670 C CA . ARG A 1 89 ? 37.250 0.180 -50.830 1.00 85.00 89 ARG A CA 1
ATOM 671 C C . ARG A 1 89 ? 35.862 0.724 -50.491 1.00 85.00 89 ARG A C 1
ATOM 673 O O . ARG A 1 89 ? 35.025 -0.040 -50.017 1.00 85.00 89 ARG A O 1
ATOM 680 N N . TRP A 1 90 ? 35.609 2.007 -50.749 1.00 87.94 90 TRP A N 1
ATOM 681 C CA . TRP A 1 90 ? 34.283 2.602 -50.553 1.00 87.94 90 TRP A CA 1
ATOM 682 C C . TRP A 1 90 ? 33.243 2.010 -51.507 1.00 87.94 90 TRP A C 1
ATOM 684 O O . TRP A 1 90 ? 32.116 1.755 -51.087 1.00 87.94 90 TRP A O 1
ATOM 694 N N . ALA A 1 91 ? 33.627 1.714 -52.752 1.00 88.12 91 ALA A N 1
ATOM 695 C CA . ALA A 1 91 ? 32.754 1.038 -53.707 1.00 88.12 91 ALA A CA 1
ATOM 696 C C . ALA A 1 91 ? 32.346 -0.360 -53.215 1.00 88.12 91 ALA A C 1
ATOM 698 O O . ALA A 1 91 ? 31.157 -0.664 -53.193 1.00 88.12 91 ALA A O 1
ATOM 699 N N . TYR A 1 92 ? 33.291 -1.181 -52.739 1.00 85.94 92 TYR A N 1
ATOM 700 C CA . TYR A 1 92 ? 32.964 -2.488 -52.151 1.00 85.94 92 TYR A CA 1
ATOM 701 C C . TYR A 1 92 ? 32.082 -2.362 -50.903 1.00 85.94 92 TYR A C 1
ATOM 703 O O . TYR A 1 92 ? 31.101 -3.090 -50.781 1.00 85.94 92 TYR A O 1
ATOM 711 N N . LEU A 1 93 ? 32.360 -1.396 -50.019 1.00 87.94 93 LEU A N 1
ATOM 712 C CA . LEU A 1 93 ? 31.519 -1.134 -48.847 1.00 87.94 93 LEU A CA 1
ATOM 713 C C . LEU A 1 93 ? 30.079 -0.769 -49.247 1.00 87.94 93 LEU A C 1
ATOM 715 O O . LEU A 1 93 ? 29.124 -1.252 -48.641 1.00 87.94 93 LEU A O 1
ATOM 719 N N . TYR A 1 94 ? 29.915 0.055 -50.286 1.00 87.94 94 TYR A N 1
ATOM 720 C CA . TYR A 1 94 ? 28.607 0.447 -50.806 1.00 87.94 94 TYR A CA 1
ATOM 721 C C . TYR A 1 94 ? 27.892 -0.693 -51.546 1.00 87.94 94 TYR A C 1
ATOM 723 O O . TYR A 1 94 ? 26.670 -0.813 -51.443 1.00 87.94 94 TYR A O 1
ATOM 731 N N . VAL A 1 95 ? 28.611 -1.545 -52.280 1.00 91.25 95 VAL A N 1
ATOM 732 C CA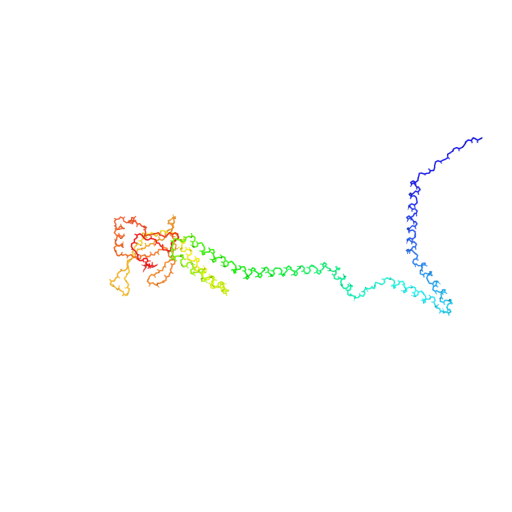 . VAL A 1 95 ? 28.040 -2.732 -52.943 1.00 91.25 95 VAL A CA 1
ATOM 733 C C . VAL A 1 95 ? 27.558 -3.743 -51.899 1.00 91.25 95 VAL A C 1
ATOM 735 O O . VAL A 1 95 ? 26.436 -4.236 -51.991 1.00 91.25 95 VAL A O 1
ATOM 738 N N . ASP A 1 96 ? 28.338 -3.967 -50.839 1.00 89.44 96 ASP A N 1
ATOM 739 C CA . ASP A 1 96 ? 27.969 -4.846 -49.724 1.00 89.44 96 ASP A CA 1
ATOM 740 C C . ASP A 1 96 ? 27.074 -4.165 -48.664 1.00 89.44 96 ASP A C 1
ATOM 742 O O . ASP A 1 96 ? 26.802 -4.757 -47.613 1.00 89.44 96 ASP A O 1
ATOM 746 N N . ARG A 1 97 ? 26.543 -2.956 -48.929 1.00 92.06 97 ARG A N 1
ATOM 747 C CA . ARG A 1 97 ? 25.732 -2.175 -47.968 1.00 92.06 97 ARG A CA 1
ATOM 748 C C . ARG A 1 97 ? 24.531 -2.935 -47.418 1.00 92.06 97 ARG A C 1
ATOM 750 O O . ARG A 1 97 ? 24.149 -2.731 -46.274 1.00 92.06 97 ARG A O 1
ATOM 757 N N . ALA A 1 98 ? 23.940 -3.828 -48.211 1.00 88.69 98 ALA A N 1
ATOM 758 C CA . ALA A 1 98 ? 22.805 -4.635 -47.775 1.00 88.69 98 ALA A CA 1
ATOM 759 C C . ALA A 1 98 ? 23.210 -5.699 -46.740 1.00 88.69 98 ALA A C 1
ATOM 761 O O . ALA A 1 98 ? 22.426 -6.013 -45.849 1.00 88.69 98 ALA A O 1
ATOM 762 N N . LYS A 1 99 ? 24.431 -6.244 -46.828 1.00 89.62 99 LYS A N 1
ATOM 763 C CA . LYS A 1 99 ? 24.941 -7.244 -45.878 1.00 89.62 99 LYS A CA 1
ATOM 764 C C . LYS A 1 99 ? 25.313 -6.582 -44.554 1.00 89.62 99 LYS A C 1
ATOM 766 O O . LYS A 1 99 ? 24.812 -6.983 -43.506 1.00 89.62 99 LYS A O 1
ATOM 771 N N . TRP A 1 100 ? 26.123 -5.523 -44.608 1.00 88.69 100 TRP A N 1
ATOM 772 C CA . TRP A 1 100 ? 26.544 -4.795 -43.407 1.00 88.69 100 TRP A CA 1
ATOM 773 C C . TRP A 1 100 ? 25.408 -3.974 -42.791 1.00 88.69 100 TRP A C 1
ATOM 775 O O . TRP A 1 100 ? 25.321 -3.885 -41.574 1.00 88.69 100 TRP A O 1
ATOM 785 N N . GLY A 1 101 ? 24.480 -3.452 -43.597 1.00 92.56 101 GLY A N 1
ATOM 786 C CA . GLY A 1 101 ? 23.295 -2.744 -43.113 1.00 92.56 101 GLY A CA 1
ATOM 787 C C . GLY A 1 101 ? 22.359 -3.631 -42.291 1.00 92.56 101 GLY A C 1
ATOM 788 O O . GLY A 1 101 ? 21.869 -3.192 -41.257 1.00 92.56 101 GLY A O 1
ATOM 789 N N . ARG A 1 102 ? 22.161 -4.901 -42.681 1.00 92.62 102 ARG A N 1
ATOM 790 C CA . ARG A 1 102 ? 21.392 -5.871 -41.875 1.00 92.62 102 ARG A CA 1
ATOM 791 C C . ARG A 1 102 ? 22.068 -6.169 -40.540 1.00 92.62 102 ARG A C 1
ATOM 793 O O . ARG A 1 102 ? 21.384 -6.235 -39.525 1.00 92.62 102 ARG A O 1
ATOM 800 N N . LEU A 1 103 ? 23.395 -6.321 -40.535 1.00 93.06 103 LEU A N 1
ATOM 801 C CA . LEU A 1 103 ? 24.158 -6.516 -39.302 1.00 93.06 103 LEU A CA 1
ATOM 802 C C . LEU A 1 103 ? 24.047 -5.290 -38.386 1.00 93.06 103 LEU A C 1
ATOM 804 O O . LEU A 1 103 ? 23.741 -5.437 -37.209 1.00 93.06 103 LEU A O 1
ATOM 808 N N . LEU A 1 104 ? 24.244 -4.086 -38.930 1.00 95.31 104 LEU A N 1
ATOM 809 C CA . LEU A 1 104 ? 24.106 -2.838 -38.179 1.00 95.31 104 LEU A CA 1
ATOM 810 C C . LEU A 1 104 ? 22.691 -2.663 -37.625 1.00 95.31 104 LEU A C 1
ATOM 812 O O . LEU A 1 104 ? 22.545 -2.266 -36.474 1.00 95.31 104 LEU A O 1
ATOM 816 N N . LEU A 1 105 ? 21.660 -3.007 -38.400 1.00 95.62 105 LEU A N 1
ATOM 817 C CA . LEU A 1 105 ? 20.276 -2.995 -37.932 1.00 95.62 105 LEU A CA 1
ATOM 818 C C . LEU A 1 105 ? 20.069 -3.983 -36.779 1.00 95.62 105 LEU A C 1
ATOM 820 O O . LEU A 1 105 ? 19.480 -3.613 -35.769 1.00 95.62 105 LEU A O 1
ATOM 824 N N . ALA A 1 106 ? 20.575 -5.213 -36.896 1.00 95.31 106 ALA A N 1
ATOM 825 C CA . ALA A 1 106 ? 20.480 -6.204 -35.827 1.00 95.31 106 ALA A CA 1
ATOM 826 C C . ALA A 1 106 ? 21.170 -5.715 -34.542 1.00 95.31 106 ALA A C 1
ATOM 828 O O . ALA A 1 106 ? 20.587 -5.793 -33.463 1.00 95.31 106 ALA A O 1
ATOM 829 N N . VAL A 1 107 ? 22.370 -5.138 -34.659 1.00 96.56 107 VAL A N 1
ATOM 830 C CA . VAL A 1 107 ? 23.084 -4.529 -33.527 1.00 96.56 107 VAL A CA 1
ATOM 831 C C . VAL A 1 107 ? 22.282 -3.368 -32.936 1.00 96.56 107 VAL A C 1
ATOM 833 O O . VAL A 1 107 ? 22.117 -3.306 -31.721 1.00 96.56 107 VAL A O 1
ATOM 836 N N . ALA A 1 108 ? 21.731 -2.481 -33.767 1.00 97.19 108 ALA A N 1
ATOM 837 C CA . ALA A 1 108 ? 20.916 -1.358 -33.310 1.00 97.19 108 ALA A CA 1
ATOM 838 C C . ALA A 1 108 ? 19.666 -1.823 -32.548 1.00 97.19 108 ALA A C 1
ATOM 840 O O . ALA A 1 108 ? 19.341 -1.255 -31.508 1.00 97.19 108 ALA A O 1
ATOM 841 N N . VAL A 1 109 ? 19.001 -2.885 -33.014 1.00 97.62 109 VAL A N 1
ATOM 842 C CA . VAL A 1 109 ? 17.851 -3.491 -32.325 1.00 97.62 109 VAL A CA 1
ATOM 843 C C . VAL A 1 109 ? 18.264 -4.075 -30.976 1.00 97.62 109 VAL A C 1
ATOM 845 O O . VAL A 1 109 ? 17.598 -3.813 -29.978 1.00 97.62 109 VAL A O 1
ATOM 848 N N . VAL A 1 110 ? 19.374 -4.814 -30.907 1.00 97.38 110 VAL A N 1
ATOM 849 C CA . VAL A 1 110 ? 19.879 -5.368 -29.638 1.00 97.38 110 VAL A CA 1
ATOM 850 C C . VAL A 1 110 ? 20.214 -4.254 -28.646 1.00 97.38 110 VAL A C 1
ATOM 852 O O . VAL A 1 110 ? 19.835 -4.338 -27.481 1.00 97.38 110 VAL A O 1
ATOM 855 N N . VAL A 1 111 ? 20.867 -3.183 -29.104 1.00 97.31 111 VAL A N 1
ATOM 856 C CA . VAL A 1 111 ? 21.165 -2.011 -28.270 1.00 97.31 111 VAL A CA 1
ATOM 857 C C . VAL A 1 111 ? 19.878 -1.334 -27.800 1.00 97.31 111 VAL A C 1
ATOM 859 O O . VAL A 1 111 ? 19.760 -1.016 -26.620 1.00 97.31 111 VAL A O 1
ATOM 862 N N . ALA A 1 112 ? 18.889 -1.158 -28.679 1.00 96.75 112 ALA A N 1
ATOM 863 C CA . ALA A 1 112 ? 17.598 -0.586 -28.307 1.00 96.75 112 ALA A CA 1
ATOM 864 C C . ALA A 1 112 ? 16.891 -1.432 -27.235 1.00 96.75 112 ALA A C 1
ATOM 866 O O . ALA A 1 112 ? 16.430 -0.887 -26.235 1.00 96.75 112 ALA A O 1
ATOM 867 N N . ILE A 1 113 ? 16.872 -2.760 -27.392 1.00 96.88 113 ILE A N 1
ATOM 868 C CA . ILE A 1 113 ? 16.313 -3.686 -26.397 1.00 96.88 113 ILE A CA 1
ATOM 869 C C . ILE A 1 113 ? 17.071 -3.581 -25.071 1.00 96.88 113 ILE A C 1
ATOM 871 O O . ILE A 1 113 ? 16.439 -3.524 -24.021 1.00 96.88 113 ILE A O 1
ATOM 875 N N . ALA A 1 114 ? 18.404 -3.513 -25.096 1.00 95.38 114 ALA A N 1
ATOM 876 C CA . ALA A 1 114 ? 19.207 -3.371 -23.885 1.00 95.38 114 ALA A CA 1
ATOM 877 C C . ALA A 1 114 ? 18.919 -2.050 -23.150 1.00 95.38 114 ALA A C 1
ATOM 879 O O . ALA A 1 114 ? 18.775 -2.050 -21.929 1.00 95.38 114 ALA A O 1
ATOM 880 N N . LEU A 1 115 ? 18.782 -0.936 -23.877 1.00 94.94 115 LEU A N 1
ATOM 881 C CA . LEU A 1 115 ? 18.450 0.370 -23.299 1.00 94.94 115 LEU A CA 1
ATOM 882 C C . LEU A 1 115 ? 17.039 0.391 -22.701 1.00 94.94 115 LEU A C 1
ATOM 884 O O . LEU A 1 115 ? 16.861 0.860 -21.577 1.00 94.94 115 LEU A O 1
ATOM 888 N N . VAL A 1 116 ? 16.052 -0.147 -23.423 1.00 94.19 116 VAL A N 1
ATOM 889 C CA . VAL A 1 116 ? 14.669 -0.267 -22.934 1.00 94.19 116 VAL A CA 1
ATOM 890 C C . VAL A 1 116 ? 14.612 -1.188 -21.716 1.00 94.19 116 VAL A C 1
ATOM 892 O O . VAL A 1 116 ? 14.006 -0.833 -20.709 1.00 94.19 116 VAL A O 1
ATOM 895 N N . GLY A 1 117 ? 15.286 -2.338 -21.773 1.00 93.19 117 GLY A N 1
ATOM 896 C CA . GLY A 1 117 ? 15.367 -3.289 -20.668 1.00 93.19 117 GLY A CA 1
ATOM 897 C C . GLY A 1 117 ? 16.033 -2.691 -19.431 1.00 93.19 117 GLY A C 1
ATOM 898 O O . GLY A 1 117 ? 15.543 -2.884 -18.323 1.00 93.19 117 GLY A O 1
ATOM 899 N N . TYR A 1 118 ? 17.098 -1.907 -19.604 1.00 92.50 118 TYR A N 1
ATOM 900 C CA . TYR A 1 118 ? 17.757 -1.201 -18.508 1.00 92.50 118 TYR A CA 1
ATOM 901 C C . TYR A 1 118 ? 16.849 -0.137 -17.874 1.00 92.50 118 TYR A C 1
ATOM 903 O O . TYR A 1 118 ? 16.714 -0.091 -16.650 1.00 92.50 118 TYR A O 1
ATOM 911 N N . ASP A 1 119 ? 16.186 0.701 -18.678 1.00 89.06 119 ASP A N 1
ATOM 912 C CA . ASP A 1 119 ? 15.273 1.722 -18.148 1.00 89.06 119 ASP A CA 1
ATOM 913 C C . ASP A 1 119 ? 14.098 1.084 -17.390 1.00 89.06 119 ASP A C 1
ATOM 915 O O . ASP A 1 119 ? 13.770 1.511 -16.280 1.00 89.06 119 ASP A O 1
ATOM 919 N N . ALA A 1 120 ? 13.533 0.007 -17.944 1.00 90.31 120 ALA A N 1
ATOM 920 C CA . ALA A 1 120 ? 12.456 -0.758 -17.328 1.00 90.31 120 ALA A CA 1
ATOM 921 C C . ALA A 1 120 ? 12.889 -1.463 -16.031 1.00 90.31 120 ALA A C 1
ATOM 923 O O . ALA A 1 120 ? 12.136 -1.474 -15.063 1.00 90.31 120 ALA A O 1
ATOM 924 N N . ALA A 1 121 ? 14.096 -2.029 -15.979 1.00 87.62 121 ALA A N 1
ATOM 925 C CA . ALA A 1 121 ? 14.565 -2.770 -14.810 1.00 87.62 121 ALA A CA 1
ATOM 926 C C . ALA A 1 121 ? 14.989 -1.861 -13.646 1.00 87.62 121 ALA A C 1
ATOM 928 O O . ALA A 1 121 ? 14.784 -2.223 -12.490 1.00 87.62 121 ALA A O 1
ATOM 929 N N . PHE A 1 122 ? 15.572 -0.691 -13.931 1.00 86.25 122 PHE A N 1
ATOM 930 C CA . PHE A 1 122 ? 16.197 0.140 -12.896 1.00 86.25 122 PHE A CA 1
ATOM 931 C C . PHE A 1 122 ? 15.481 1.467 -12.642 1.00 86.25 122 PHE A C 1
ATOM 933 O O . PHE A 1 122 ? 15.386 1.889 -11.494 1.00 86.25 122 PHE A O 1
ATOM 940 N N . ARG A 1 123 ? 14.955 2.142 -13.672 1.00 86.50 123 ARG A N 1
ATOM 941 C CA . ARG A 1 123 ? 14.352 3.478 -13.502 1.00 86.50 123 ARG A CA 1
ATOM 942 C C . ARG A 1 123 ? 12.841 3.438 -13.325 1.00 86.50 123 ARG A C 1
ATOM 944 O O . ARG A 1 123 ? 12.305 4.225 -12.549 1.00 86.50 123 ARG A O 1
ATOM 951 N N . ALA A 1 124 ? 12.151 2.541 -14.026 1.00 89.06 124 ALA A N 1
ATOM 952 C CA . ALA A 1 124 ? 10.708 2.372 -13.884 1.00 89.06 124 ALA A CA 1
ATOM 953 C C . ALA A 1 124 ? 10.249 2.027 -12.450 1.00 89.06 124 ALA A C 1
ATOM 955 O O . ALA A 1 124 ? 9.313 2.684 -11.990 1.00 89.06 124 ALA A O 1
ATOM 956 N N . PRO A 1 125 ? 10.878 1.091 -11.700 1.00 90.38 125 PRO A N 1
ATOM 957 C CA . PRO A 1 125 ? 10.423 0.772 -10.344 1.00 90.38 125 PRO A CA 1
ATOM 958 C C . PRO A 1 125 ? 10.565 1.951 -9.379 1.00 90.38 125 PRO A C 1
ATOM 960 O O . PRO A 1 125 ? 9.683 2.165 -8.553 1.00 90.38 125 PRO A O 1
ATOM 963 N N . HIS A 1 126 ? 11.625 2.752 -9.515 1.00 91.38 126 HIS A N 1
ATOM 964 C CA . HIS A 1 126 ? 11.802 3.957 -8.708 1.00 91.38 126 HIS A CA 1
ATOM 965 C C . HIS A 1 126 ? 10.700 4.991 -9.001 1.00 91.38 126 HIS A C 1
ATOM 967 O O . HIS A 1 126 ? 10.063 5.495 -8.081 1.00 91.38 126 HIS A O 1
ATOM 973 N N . ARG A 1 127 ? 10.388 5.250 -10.283 1.00 91.81 127 ARG A N 1
ATOM 974 C CA . ARG A 1 127 ? 9.280 6.152 -10.666 1.00 91.81 127 ARG A CA 1
ATOM 975 C C . ARG A 1 127 ? 7.926 5.661 -10.146 1.00 91.81 127 ARG A C 1
ATOM 977 O O . ARG A 1 127 ? 7.134 6.469 -9.672 1.00 91.81 127 ARG A O 1
ATOM 984 N N . ALA A 1 128 ? 7.671 4.354 -10.229 1.00 93.44 128 ALA A N 1
ATOM 985 C CA . ALA A 1 128 ? 6.448 3.748 -9.711 1.00 93.44 128 ALA A CA 1
ATOM 986 C C . ALA A 1 128 ? 6.338 3.918 -8.189 1.00 93.44 128 ALA A C 1
ATOM 988 O O . ALA A 1 128 ? 5.281 4.293 -7.697 1.00 93.44 128 ALA A O 1
ATOM 989 N N . LEU A 1 129 ? 7.439 3.731 -7.456 1.00 95.19 129 LEU A N 1
ATOM 990 C CA . LEU A 1 129 ? 7.478 3.921 -6.007 1.00 95.19 129 LEU A CA 1
ATOM 991 C C . LEU A 1 129 ? 7.179 5.373 -5.603 1.00 95.19 129 LEU A C 1
ATOM 993 O O . LEU A 1 129 ? 6.381 5.597 -4.697 1.00 95.19 129 LEU A O 1
ATOM 997 N N . VAL A 1 130 ? 7.768 6.353 -6.297 1.00 95.75 130 VAL A N 1
ATOM 998 C CA . VAL A 1 130 ? 7.478 7.783 -6.083 1.00 95.75 130 VAL A CA 1
ATOM 999 C C . VAL A 1 130 ? 5.989 8.072 -6.307 1.00 95.75 130 VAL A C 1
ATOM 1001 O O . VAL A 1 130 ? 5.355 8.735 -5.485 1.00 95.75 130 VAL A O 1
ATOM 1004 N N . ALA A 1 131 ? 5.421 7.550 -7.398 1.00 96.38 131 ALA A N 1
ATOM 1005 C CA . ALA A 1 131 ? 4.007 7.726 -7.718 1.00 96.38 131 ALA A CA 1
ATOM 1006 C C . ALA A 1 131 ? 3.089 7.070 -6.673 1.00 96.38 131 ALA A C 1
ATOM 1008 O O . ALA A 1 131 ? 2.109 7.682 -6.255 1.00 96.38 131 ALA A O 1
ATOM 1009 N N . ASP A 1 132 ? 3.420 5.861 -6.212 1.00 96.94 132 ASP A N 1
ATOM 1010 C CA . ASP A 1 132 ? 2.644 5.137 -5.204 1.00 96.94 132 ASP A CA 1
ATOM 1011 C C . ASP A 1 132 ? 2.625 5.855 -3.854 1.00 96.94 132 ASP A C 1
ATOM 1013 O O . ASP A 1 132 ? 1.567 5.955 -3.236 1.00 96.94 132 ASP A O 1
ATOM 1017 N N . VAL A 1 133 ? 3.768 6.384 -3.407 1.00 97.69 133 VAL A N 1
ATOM 1018 C CA . VAL A 1 133 ? 3.858 7.172 -2.168 1.00 97.69 133 VAL A CA 1
ATOM 1019 C C . VAL A 1 133 ? 2.953 8.400 -2.243 1.00 97.69 133 VAL A C 1
ATOM 1021 O O . VAL A 1 133 ? 2.162 8.629 -1.329 1.00 97.69 133 VAL A O 1
ATOM 1024 N N . GLY A 1 134 ? 3.013 9.153 -3.346 1.00 97.38 134 GLY A N 1
ATOM 1025 C CA . GLY A 1 134 ? 2.146 10.315 -3.552 1.00 97.38 134 GLY A CA 1
ATOM 1026 C C . GLY A 1 134 ? 0.662 9.951 -3.633 1.00 97.38 134 GLY A C 1
ATOM 1027 O O . GLY A 1 134 ? -0.169 10.633 -3.037 1.00 97.38 134 GLY A O 1
ATOM 1028 N N . ARG A 1 135 ? 0.327 8.855 -4.325 1.00 97.81 135 ARG A N 1
ATOM 1029 C CA . ARG A 1 135 ? -1.055 8.387 -4.486 1.00 97.81 135 ARG A CA 1
ATOM 1030 C C . ARG A 1 135 ? -1.677 7.974 -3.152 1.00 97.81 135 ARG A C 1
ATOM 1032 O O . ARG A 1 135 ? -2.744 8.475 -2.819 1.00 97.81 135 ARG A O 1
ATOM 1039 N N . VAL A 1 136 ? -1.017 7.094 -2.393 1.00 97.88 136 VAL A N 1
ATOM 1040 C CA . VAL A 1 136 ? -1.538 6.613 -1.098 1.00 97.88 136 VAL A CA 1
ATOM 1041 C C . VAL A 1 136 ? -1.668 7.774 -0.113 1.00 97.88 136 VAL A C 1
ATOM 1043 O O . VAL A 1 136 ? -2.679 7.891 0.571 1.00 97.88 136 VAL A O 1
ATOM 10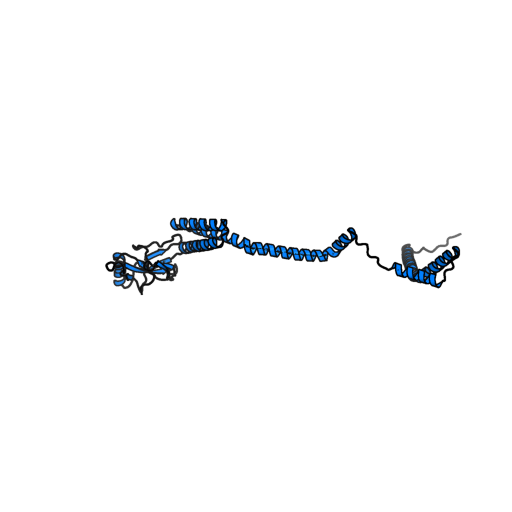46 N N . HIS A 1 137 ? -0.686 8.679 -0.079 1.00 98.25 137 HIS A N 1
ATOM 1047 C CA . HIS A 1 137 ? -0.764 9.877 0.755 1.00 98.25 137 HIS A CA 1
ATOM 1048 C C . HIS A 1 137 ? -1.985 10.742 0.409 1.00 98.25 137 HIS A C 1
ATOM 1050 O O . HIS A 1 137 ? -2.765 11.094 1.292 1.00 98.25 137 HIS A O 1
ATOM 1056 N N . ALA A 1 138 ? -2.193 11.034 -0.879 1.00 97.62 138 ALA A N 1
ATOM 1057 C CA . ALA A 1 138 ? -3.340 11.815 -1.332 1.00 97.62 138 ALA A CA 1
ATOM 1058 C C . ALA A 1 138 ? -4.679 11.129 -1.013 1.00 97.62 138 ALA A C 1
ATOM 1060 O O . ALA A 1 138 ? -5.636 11.800 -0.631 1.00 97.62 138 ALA A O 1
ATOM 1061 N N . GLU A 1 139 ? -4.750 9.802 -1.133 1.00 96.38 139 GLU A N 1
ATOM 1062 C CA . GLU A 1 139 ? -5.939 9.021 -0.786 1.00 96.38 139 GLU A CA 1
ATOM 1063 C C . GLU A 1 139 ? -6.263 9.065 0.712 1.00 96.38 139 GLU A C 1
ATOM 1065 O O . GLU A 1 139 ? -7.433 9.214 1.073 1.00 96.38 139 GLU A O 1
ATOM 1070 N N . VAL A 1 140 ? -5.244 9.010 1.577 1.00 97.12 140 VAL A N 1
ATOM 1071 C CA . VAL A 1 140 ? -5.410 9.195 3.025 1.00 97.12 140 VAL A CA 1
ATOM 1072 C C . VAL A 1 140 ? -5.919 10.602 3.332 1.00 97.12 140 VAL A C 1
ATOM 1074 O O . VAL A 1 140 ? -6.928 10.735 4.017 1.00 97.12 140 VAL A O 1
ATOM 1077 N N . LEU A 1 141 ? -5.298 11.650 2.780 1.00 97.06 141 LEU A N 1
ATOM 1078 C CA . LEU A 1 141 ? -5.731 13.033 3.014 1.00 97.06 141 LEU A CA 1
ATOM 1079 C C . LEU A 1 141 ? -7.154 13.311 2.512 1.00 97.06 141 LEU A C 1
ATOM 1081 O O . LEU A 1 141 ? -7.901 14.037 3.159 1.00 97.06 141 LEU A O 1
ATOM 1085 N N . ALA A 1 142 ? -7.543 12.727 1.377 1.00 96.62 142 ALA A N 1
ATOM 1086 C CA . ALA A 1 142 ? -8.869 12.927 0.799 1.00 96.62 142 ALA A CA 1
ATOM 1087 C C . ALA A 1 142 ? -9.991 12.264 1.612 1.00 96.62 142 ALA A C 1
ATOM 1089 O O . ALA A 1 142 ? -11.140 12.699 1.536 1.00 96.62 142 ALA A O 1
ATOM 1090 N N . ARG A 1 143 ? -9.680 11.189 2.344 1.00 95.69 143 ARG A N 1
ATOM 1091 C CA . ARG A 1 143 ? -10.665 10.395 3.095 1.00 95.69 143 ARG A CA 1
ATOM 1092 C C . ARG A 1 143 ? -10.582 10.597 4.605 1.00 95.69 143 ARG A C 1
ATOM 1094 O O . ARG A 1 143 ? -11.498 10.186 5.311 1.00 95.69 143 ARG A O 1
ATOM 1101 N N . SER A 1 144 ? -9.504 11.198 5.099 1.00 96.38 144 SER A N 1
ATOM 1102 C CA . SER A 1 144 ? -9.297 11.452 6.520 1.00 96.38 144 SER A CA 1
ATOM 1103 C C . SER A 1 144 ? -10.272 12.504 7.044 1.00 96.38 144 SER A C 1
ATOM 1105 O O . SER A 1 144 ? -10.375 13.607 6.511 1.00 96.38 144 SER A O 1
ATOM 1107 N N . LEU A 1 145 ? -10.954 12.156 8.131 1.00 96.06 145 LEU A N 1
ATOM 1108 C CA . LEU A 1 145 ? -11.742 13.054 8.976 1.00 96.06 145 LEU A CA 1
ATOM 1109 C C . LEU A 1 145 ? -11.074 13.247 10.351 1.00 96.06 145 LEU A C 1
ATOM 1111 O O . LEU A 1 145 ? -11.607 13.946 11.210 1.00 96.06 145 LEU A O 1
ATOM 1115 N N . ASP A 1 146 ? -9.903 12.636 10.552 1.00 94.56 146 ASP A N 1
ATOM 1116 C CA . ASP A 1 146 ? -9.167 12.576 11.810 1.00 94.56 146 ASP A CA 1
ATOM 1117 C C . ASP A 1 146 ? -7.845 13.363 11.694 1.00 94.56 146 ASP A C 1
ATOM 1119 O O . ASP A 1 146 ? -6.967 12.998 10.900 1.00 94.56 146 ASP A O 1
ATOM 1123 N N . PRO A 1 147 ? -7.660 14.445 12.478 1.00 95.31 147 PRO A N 1
ATOM 1124 C CA . PRO A 1 147 ? -6.426 15.226 12.461 1.00 95.31 147 PRO A CA 1
ATOM 1125 C C . PRO A 1 147 ? -5.170 14.397 12.763 1.00 95.31 147 PRO A C 1
ATOM 1127 O O . PRO A 1 147 ? -4.101 14.686 12.220 1.00 95.31 147 PRO A O 1
ATOM 1130 N N . GLU A 1 148 ? -5.282 13.359 13.597 1.00 94.19 148 GLU A N 1
ATOM 1131 C CA . GLU A 1 148 ? -4.157 12.495 13.952 1.00 94.19 148 GLU A CA 1
ATOM 1132 C C . GLU A 1 148 ? -3.741 11.608 12.772 1.00 94.19 148 GLU A C 1
ATOM 1134 O O . GLU A 1 148 ? -2.546 11.453 12.501 1.00 94.19 148 GLU A O 1
ATOM 1139 N N . ALA A 1 149 ? -4.712 11.073 12.023 1.00 95.12 149 ALA A N 1
ATOM 1140 C CA . ALA A 1 149 ? -4.446 10.316 10.799 1.00 95.12 149 ALA A CA 1
ATOM 1141 C C . ALA A 1 149 ? -3.714 11.170 9.766 1.00 95.12 149 ALA A C 1
ATOM 1143 O O . ALA A 1 149 ? -2.717 10.733 9.191 1.00 95.12 149 ALA A O 1
ATOM 1144 N N . THR A 1 150 ? -4.174 12.407 9.582 1.00 97.00 150 THR A N 1
ATOM 1145 C CA . THR A 1 150 ? -3.564 13.374 8.669 1.00 97.00 150 THR A CA 1
ATOM 1146 C C . THR A 1 150 ? -2.121 13.688 9.071 1.00 97.00 150 THR A C 1
ATOM 1148 O O . THR A 1 150 ? -1.218 13.594 8.242 1.00 97.00 150 THR A O 1
ATOM 1151 N N . ALA A 1 151 ? -1.862 13.970 10.352 1.00 97.56 151 ALA A N 1
ATOM 1152 C CA . ALA A 1 151 ? -0.510 14.244 10.844 1.00 97.56 151 ALA A CA 1
ATOM 1153 C C . ALA A 1 151 ? 0.442 13.040 10.688 1.00 97.56 151 ALA A C 1
ATOM 1155 O O . ALA A 1 151 ? 1.606 13.197 10.298 1.00 97.56 151 ALA A O 1
ATOM 1156 N N . LYS A 1 152 ? -0.052 11.823 10.956 1.00 96.94 152 LYS A N 1
ATOM 1157 C CA . LYS A 1 152 ? 0.700 10.578 10.733 1.00 96.94 152 LYS A CA 1
ATOM 1158 C C . LYS A 1 152 ? 1.023 10.376 9.252 1.00 96.94 152 LYS A C 1
ATOM 1160 O O . LYS A 1 152 ? 2.161 10.039 8.926 1.00 96.94 152 LYS A O 1
ATOM 1165 N N . ALA A 1 153 ? 0.058 10.607 8.363 1.00 97.75 153 ALA A N 1
ATOM 1166 C CA . ALA A 1 153 ? 0.235 10.462 6.921 1.00 97.75 153 ALA A CA 1
ATOM 1167 C C . ALA A 1 153 ? 1.293 11.426 6.367 1.00 97.75 153 ALA A C 1
ATOM 1169 O O . ALA A 1 153 ? 2.197 10.982 5.661 1.00 97.75 153 ALA A O 1
ATOM 1170 N N . GLU A 1 154 ? 1.239 12.701 6.762 1.00 98.12 154 GLU A N 1
ATOM 1171 C CA . GLU A 1 154 ? 2.225 13.725 6.382 1.00 98.12 154 GLU A CA 1
ATOM 1172 C C . GLU A 1 154 ? 3.639 13.353 6.852 1.00 98.12 154 GLU A C 1
ATOM 1174 O O . GLU A 1 154 ? 4.612 13.442 6.100 1.00 98.12 154 GLU A O 1
ATOM 1179 N N . THR A 1 155 ? 3.761 12.847 8.084 1.00 98.12 155 THR A N 1
ATOM 1180 C CA . THR A 1 155 ? 5.048 12.390 8.632 1.00 98.12 155 THR A CA 1
ATOM 1181 C C . THR A 1 155 ? 5.618 11.225 7.819 1.00 98.12 155 THR A C 1
ATOM 1183 O O . THR A 1 155 ? 6.785 11.249 7.422 1.00 98.12 155 THR A O 1
ATOM 1186 N N . LEU A 1 156 ? 4.799 10.208 7.532 1.00 98.19 156 LEU A N 1
ATOM 1187 C CA . LEU A 1 156 ? 5.208 9.050 6.733 1.00 98.19 156 LEU A CA 1
ATOM 1188 C C . LEU A 1 156 ? 5.562 9.449 5.294 1.00 98.19 156 LEU A C 1
ATOM 1190 O O . LEU A 1 156 ? 6.538 8.946 4.738 1.00 98.19 156 LEU A O 1
ATOM 1194 N N . TYR A 1 157 ? 4.820 10.384 4.703 1.00 98.25 157 TYR A N 1
ATOM 1195 C CA . TYR A 1 157 ? 5.113 10.923 3.379 1.00 98.25 157 TYR A CA 1
ATOM 1196 C C . TYR A 1 157 ? 6.449 11.682 3.350 1.00 98.25 157 TYR A C 1
ATOM 1198 O O . TYR A 1 157 ? 7.277 11.446 2.465 1.00 98.25 157 TYR A O 1
ATOM 1206 N N . GLY A 1 158 ? 6.721 12.526 4.349 1.00 98.06 158 GLY A N 1
ATOM 1207 C CA . GLY A 1 158 ? 8.004 13.219 4.502 1.00 98.06 158 GLY A CA 1
ATOM 1208 C C . GLY A 1 158 ? 9.190 12.259 4.649 1.00 98.06 158 GLY A C 1
ATOM 1209 O O . GLY A 1 158 ? 10.227 12.432 4.002 1.00 98.06 158 GLY A O 1
ATOM 1210 N N . LEU A 1 159 ? 9.030 11.194 5.440 1.00 97.94 159 LEU A N 1
ATOM 1211 C CA . LEU A 1 159 ? 10.045 10.146 5.590 1.00 97.94 159 LEU A CA 1
ATOM 1212 C C . LEU A 1 159 ? 10.293 9.402 4.268 1.00 97.94 159 LEU A C 1
ATOM 1214 O O . LEU A 1 159 ? 11.442 9.249 3.849 1.00 97.94 159 LEU A O 1
ATOM 1218 N N . ALA A 1 160 ? 9.230 8.988 3.574 1.00 97.62 160 ALA A N 1
ATOM 1219 C CA . ALA A 1 160 ? 9.336 8.270 2.306 1.00 97.62 160 ALA A CA 1
ATOM 1220 C C . ALA A 1 160 ? 9.987 9.125 1.207 1.00 97.62 160 ALA A C 1
ATOM 1222 O O . ALA A 1 160 ? 10.879 8.652 0.504 1.00 97.62 160 ALA A O 1
ATOM 1223 N N . THR A 1 161 ? 9.596 10.394 1.077 1.00 97.44 161 THR A N 1
ATOM 1224 C CA . THR A 1 161 ? 10.177 11.322 0.090 1.00 97.44 161 THR A CA 1
ATOM 1225 C C . THR A 1 161 ? 11.644 11.639 0.382 1.00 97.44 161 THR A C 1
ATOM 1227 O O . THR A 1 161 ? 12.454 11.684 -0.544 1.00 97.44 161 THR A O 1
ATOM 1230 N N . THR A 1 162 ? 12.026 11.762 1.656 1.00 97.81 162 THR A N 1
ATOM 1231 C CA . THR A 1 162 ? 13.430 11.924 2.069 1.00 97.81 162 THR A CA 1
ATOM 1232 C C . THR A 1 162 ? 14.267 10.683 1.742 1.00 97.81 162 THR A C 1
ATOM 1234 O O . THR A 1 162 ? 15.402 10.803 1.278 1.00 97.81 162 THR A O 1
ATOM 1237 N N . ALA A 1 163 ? 13.728 9.479 1.958 1.00 97.19 163 ALA A N 1
ATOM 1238 C CA . ALA A 1 163 ? 14.385 8.231 1.569 1.00 97.19 163 ALA A CA 1
ATOM 1239 C C . ALA A 1 163 ? 14.559 8.131 0.041 1.00 97.19 163 ALA A C 1
ATOM 1241 O O . ALA A 1 163 ? 15.662 7.859 -0.436 1.00 97.19 163 ALA A O 1
ATOM 1242 N N . LEU A 1 164 ? 13.517 8.466 -0.729 1.00 96.12 164 LEU A N 1
ATOM 1243 C CA . LEU A 1 164 ? 13.557 8.508 -2.196 1.00 96.12 164 LEU A CA 1
ATOM 1244 C C . LEU A 1 164 ? 14.599 9.500 -2.725 1.00 96.12 164 LEU A C 1
ATOM 1246 O O . LEU A 1 164 ? 15.356 9.161 -3.632 1.00 96.12 164 LEU A O 1
ATOM 1250 N N . ALA A 1 165 ? 14.695 10.694 -2.132 1.00 95.12 165 ALA A N 1
ATOM 1251 C CA . ALA A 1 165 ? 15.683 11.705 -2.515 1.00 95.12 165 ALA A CA 1
ATOM 1252 C C . ALA A 1 165 ? 17.135 11.244 -2.282 1.00 95.12 165 ALA A C 1
ATOM 1254 O O . ALA A 1 165 ? 18.038 11.645 -3.016 1.00 95.12 165 ALA A O 1
ATOM 1255 N N . ARG A 1 166 ? 17.361 10.378 -1.286 1.00 95.69 166 ARG A N 1
ATOM 1256 C CA . ARG A 1 166 ? 18.663 9.743 -1.012 1.00 95.69 166 ARG A CA 1
ATOM 1257 C C . ARG A 1 166 ? 18.932 8.503 -1.877 1.00 95.69 166 ARG A C 1
ATOM 1259 O O . ARG A 1 166 ? 20.036 7.968 -1.820 1.00 95.69 166 ARG A O 1
ATOM 1266 N N . GLY A 1 167 ? 17.957 8.048 -2.667 1.00 93.75 167 GLY A N 1
ATOM 1267 C CA . GLY A 1 167 ? 18.034 6.803 -3.435 1.00 93.75 167 GLY A CA 1
ATOM 1268 C C . GLY A 1 167 ? 17.851 5.533 -2.595 1.00 93.75 167 GLY A C 1
ATOM 1269 O O . GLY A 1 167 ? 18.174 4.445 -3.070 1.00 93.75 167 GLY A O 1
ATOM 1270 N N . ASP A 1 168 ? 17.349 5.645 -1.358 1.00 95.75 168 ASP A N 1
ATOM 1271 C CA . ASP A 1 168 ? 17.052 4.491 -0.504 1.00 95.75 168 ASP A CA 1
ATOM 1272 C C . ASP A 1 168 ? 15.633 3.964 -0.764 1.00 95.75 168 ASP A C 1
ATOM 1274 O O . ASP A 1 168 ? 14.679 4.189 -0.013 1.00 95.75 168 ASP A O 1
ATOM 1278 N N . ASP A 1 169 ? 15.497 3.227 -1.867 1.00 94.38 169 ASP A N 1
ATOM 1279 C CA . ASP A 1 169 ? 14.236 2.597 -2.264 1.00 94.38 169 ASP A CA 1
ATOM 1280 C C . ASP A 1 169 ? 13.733 1.570 -1.237 1.00 94.38 169 ASP A C 1
ATOM 1282 O O . ASP A 1 169 ? 12.536 1.280 -1.192 1.00 94.38 169 ASP A O 1
ATOM 1286 N N . ARG A 1 170 ? 14.620 0.975 -0.427 1.00 96.00 170 ARG A N 1
ATOM 1287 C CA . ARG A 1 170 ? 14.225 -0.032 0.567 1.00 96.00 170 ARG A CA 1
ATOM 1288 C C . ARG A 1 170 ? 13.524 0.638 1.741 1.00 96.00 170 ARG A C 1
ATOM 1290 O O . ARG A 1 170 ? 12.438 0.198 2.116 1.00 96.00 170 ARG A O 1
ATOM 1297 N N . GLU A 1 171 ? 14.119 1.693 2.287 1.00 96.62 171 GLU A N 1
ATOM 1298 C CA . GLU A 1 171 ? 13.506 2.492 3.348 1.00 96.62 171 GLU A CA 1
ATOM 1299 C C . GLU A 1 171 ? 12.179 3.097 2.867 1.00 96.62 171 GLU A C 1
ATOM 1301 O O . GLU A 1 171 ? 11.157 2.951 3.537 1.00 96.62 171 GLU A O 1
ATOM 1306 N N . ALA A 1 172 ? 12.147 3.657 1.653 1.00 97.56 172 ALA A N 1
ATOM 1307 C CA . ALA A 1 172 ? 10.926 4.205 1.066 1.00 97.56 172 ALA A CA 1
ATOM 1308 C C . ALA A 1 172 ? 9.801 3.161 0.921 1.00 97.56 172 ALA A C 1
ATOM 1310 O O . ALA A 1 172 ? 8.647 3.457 1.231 1.00 97.56 172 ALA A O 1
ATOM 1311 N N . ARG A 1 173 ? 10.112 1.923 0.504 1.00 97.25 173 ARG A N 1
ATOM 1312 C CA . ARG A 1 173 ? 9.125 0.827 0.426 1.00 97.25 173 ARG A CA 1
ATOM 1313 C C . ARG A 1 173 ? 8.583 0.423 1.792 1.00 97.25 173 ARG A C 1
ATOM 1315 O O . ARG A 1 173 ? 7.387 0.169 1.904 1.00 97.25 173 ARG A O 1
ATOM 1322 N N . ASN A 1 174 ? 9.438 0.364 2.810 1.00 97.88 174 ASN A N 1
ATOM 1323 C CA . ASN A 1 174 ? 9.010 0.039 4.169 1.00 97.88 174 ASN A CA 1
ATOM 1324 C C . ASN A 1 174 ? 8.065 1.119 4.708 1.00 97.88 174 ASN A C 1
ATOM 1326 O O . ASN A 1 174 ? 6.991 0.804 5.213 1.00 97.88 174 ASN A O 1
ATOM 1330 N N . THR A 1 175 ? 8.413 2.392 4.518 1.00 98.12 175 THR A N 1
ATOM 1331 C CA . THR A 1 175 ? 7.562 3.521 4.914 1.00 98.12 175 THR A CA 1
ATOM 1332 C C . THR A 1 175 ? 6.245 3.542 4.138 1.00 98.12 175 THR A C 1
ATOM 1334 O O . THR A 1 175 ? 5.190 3.762 4.730 1.00 98.12 175 THR A O 1
ATOM 1337 N N . LEU A 1 176 ? 6.269 3.236 2.834 1.00 98.00 176 LEU A N 1
ATOM 1338 C CA . LEU A 1 176 ? 5.056 3.065 2.029 1.00 98.00 176 LEU A CA 1
ATOM 1339 C C . LEU A 1 176 ? 4.169 1.931 2.563 1.00 98.00 176 LEU A C 1
ATOM 1341 O O . LEU A 1 176 ? 2.951 2.074 2.562 1.00 98.00 176 LEU A O 1
ATOM 1345 N N . ALA A 1 177 ? 4.742 0.815 3.020 1.00 97.94 177 ALA A N 1
ATOM 1346 C CA . ALA A 1 177 ? 3.967 -0.271 3.620 1.00 97.94 177 ALA A CA 1
ATOM 1347 C C . ALA A 1 177 ? 3.265 0.184 4.911 1.00 97.94 177 ALA A C 1
ATOM 1349 O O . ALA A 1 177 ? 2.083 -0.099 5.092 1.00 97.94 177 ALA A O 1
ATOM 1350 N N . THR A 1 178 ? 3.949 0.957 5.758 1.00 97.38 178 THR A N 1
ATOM 1351 C CA . THR A 1 178 ? 3.345 1.569 6.952 1.00 97.38 178 THR A CA 1
ATOM 1352 C C . THR A 1 178 ? 2.230 2.550 6.586 1.00 97.38 178 THR A C 1
ATOM 1354 O O . THR A 1 178 ? 1.166 2.527 7.199 1.00 97.38 178 THR A O 1
ATOM 1357 N N . LEU A 1 179 ? 2.435 3.376 5.555 1.00 97.94 179 LEU A N 1
ATOM 1358 C CA . LEU A 1 179 ? 1.425 4.317 5.065 1.00 97.94 179 LEU A CA 1
ATOM 1359 C C . LEU A 1 179 ? 0.192 3.597 4.491 1.00 97.94 179 LEU A C 1
ATOM 1361 O O . LEU A 1 179 ? -0.930 4.018 4.747 1.00 97.94 179 LEU A O 1
ATOM 1365 N N . LYS A 1 180 ? 0.382 2.477 3.783 1.00 97.69 180 LYS A N 1
ATOM 1366 C CA . LYS A 1 180 ? -0.721 1.610 3.335 1.00 97.69 180 LYS A CA 1
ATOM 1367 C C . LYS A 1 180 ? -1.467 0.978 4.511 1.00 97.69 180 LYS A C 1
ATOM 1369 O O . LYS A 1 180 ? -2.686 0.913 4.479 1.00 97.69 180 LYS A O 1
ATOM 1374 N N . GLY A 1 181 ? -0.767 0.569 5.570 1.00 95.31 181 GLY A N 1
ATOM 1375 C CA . GLY A 1 181 ? -1.413 0.080 6.793 1.00 95.31 181 GLY A CA 1
ATOM 1376 C C . GLY A 1 181 ? -2.275 1.149 7.476 1.00 95.31 181 GLY A C 1
ATOM 1377 O O . GLY A 1 181 ? -3.381 0.856 7.925 1.00 95.31 181 GLY A O 1
ATOM 1378 N N . LEU A 1 182 ? -1.800 2.400 7.496 1.00 95.94 182 LEU A N 1
ATOM 1379 C CA . LEU A 1 182 ? -2.584 3.544 7.970 1.00 95.94 182 LEU A CA 1
ATOM 1380 C C . LEU A 1 182 ? -3.837 3.758 7.109 1.00 95.94 182 LEU A C 1
ATOM 1382 O O . LEU A 1 182 ? -4.921 3.950 7.654 1.00 95.94 182 LEU A O 1
ATOM 1386 N N . GLU A 1 183 ? -3.699 3.691 5.781 1.00 96.44 183 GLU A N 1
ATOM 1387 C CA . GLU A 1 183 ? -4.830 3.764 4.850 1.00 96.44 183 GLU A CA 1
ATOM 1388 C C . GLU A 1 183 ? -5.851 2.649 5.123 1.00 96.44 183 GLU A C 1
ATOM 1390 O O . GLU A 1 183 ? -7.031 2.932 5.303 1.00 96.44 183 GLU A O 1
ATOM 1395 N N . GLU A 1 184 ? -5.414 1.394 5.229 1.00 94.62 184 GLU A N 1
ATOM 1396 C CA . GLU A 1 184 ? -6.296 0.256 5.514 1.00 94.62 184 GLU A CA 1
ATOM 1397 C C . GLU A 1 184 ? -7.079 0.446 6.822 1.00 94.62 184 GLU A C 1
ATOM 1399 O O . GLU A 1 184 ? -8.291 0.223 6.856 1.00 94.62 184 GLU A O 1
ATOM 1404 N N . GLN A 1 185 ? -6.421 0.908 7.890 1.00 93.12 185 GLN A N 1
ATOM 1405 C CA . GLN A 1 185 ? -7.078 1.196 9.168 1.00 93.12 185 GLN A CA 1
ATOM 1406 C C . GLN A 1 185 ? -8.085 2.352 9.055 1.00 93.12 185 GLN A C 1
ATOM 1408 O O . GLN A 1 185 ? -9.179 2.295 9.628 1.00 93.12 185 GLN A O 1
ATOM 1413 N N . LEU A 1 186 ? -7.732 3.400 8.312 1.00 95.31 186 LEU A N 1
ATOM 1414 C CA . LEU A 1 186 ? -8.590 4.558 8.092 1.00 95.31 186 LEU A CA 1
ATOM 1415 C C . LEU A 1 186 ? -9.853 4.179 7.310 1.00 95.31 186 LEU A C 1
ATOM 1417 O O . LEU A 1 186 ? -10.941 4.642 7.648 1.00 95.31 186 LEU A O 1
ATOM 1421 N N . LEU A 1 187 ? -9.719 3.325 6.292 1.00 94.31 187 LEU A N 1
ATOM 1422 C CA . LEU A 1 187 ? -10.820 2.877 5.434 1.00 94.31 187 LEU A CA 1
ATOM 1423 C C . LEU A 1 187 ? -11.681 1.780 6.057 1.00 94.31 187 LEU A C 1
ATOM 1425 O O . LEU A 1 187 ? -12.800 1.556 5.594 1.00 94.31 187 LEU A O 1
ATOM 1429 N N . ALA A 1 188 ? -11.186 1.099 7.091 1.00 93.69 188 ALA A N 1
ATOM 1430 C CA . ALA A 1 188 ? -11.955 0.085 7.792 1.00 93.69 188 ALA A CA 1
ATOM 1431 C C . ALA A 1 188 ? -13.245 0.685 8.370 1.00 93.69 188 ALA A C 1
ATOM 1433 O O . ALA A 1 188 ? -13.211 1.699 9.074 1.00 93.69 188 ALA A O 1
ATOM 1434 N N . ALA A 1 189 ? -14.367 0.018 8.098 1.00 95.44 189 ALA A N 1
ATOM 1435 C CA . ALA A 1 189 ? -15.674 0.354 8.638 1.00 95.44 189 ALA A CA 1
ATOM 1436 C C . ALA A 1 189 ? -16.357 -0.910 9.171 1.00 95.44 189 ALA A C 1
ATOM 1438 O O . ALA A 1 189 ? -16.479 -1.900 8.447 1.00 95.44 189 ALA A O 1
ATOM 1439 N N . TYR A 1 190 ? -16.759 -0.883 10.439 1.00 96.75 190 TYR A N 1
ATOM 1440 C CA . TYR A 1 190 ? -17.416 -1.997 11.121 1.00 96.75 190 TYR A CA 1
ATOM 1441 C C . TYR A 1 190 ? -18.150 -1.511 12.371 1.00 96.75 190 TYR A C 1
ATOM 1443 O O . TYR A 1 190 ? -17.785 -0.502 12.976 1.00 96.75 190 TYR A O 1
ATOM 1451 N N . THR A 1 191 ? -19.152 -2.267 12.796 1.00 97.75 191 THR A N 1
ATOM 1452 C CA . THR A 1 191 ? -19.833 -2.068 14.077 1.00 97.75 191 THR A CA 1
ATOM 1453 C C . THR A 1 191 ? -19.266 -3.054 15.087 1.00 97.75 191 THR A C 1
ATOM 1455 O O . THR A 1 191 ? -19.070 -4.221 14.768 1.00 97.75 191 THR A O 1
ATOM 1458 N N . LEU A 1 192 ? -18.971 -2.601 16.298 1.00 97.56 192 LEU A N 1
ATOM 1459 C CA . LEU A 1 192 ? -18.604 -3.463 17.414 1.00 97.56 192 LEU A CA 1
ATOM 1460 C C . LEU A 1 192 ? -19.887 -3.898 18.107 1.00 97.56 192 LEU A C 1
ATOM 1462 O O . LEU A 1 192 ? -20.556 -3.067 18.721 1.00 97.56 192 LEU A O 1
ATOM 1466 N N . ARG A 1 193 ? -20.234 -5.179 17.994 1.00 97.19 193 ARG A N 1
ATOM 1467 C CA . ARG A 1 193 ? -21.394 -5.752 18.681 1.00 97.19 193 ARG A CA 1
ATOM 1468 C C . ARG A 1 193 ? -20.975 -6.544 19.901 1.00 97.19 193 ARG A C 1
ATOM 1470 O O . ARG A 1 193 ? -19.942 -7.198 19.871 1.00 97.19 193 ARG A O 1
ATOM 1477 N N . ILE A 1 194 ? -21.760 -6.486 20.963 1.00 97.00 194 ILE A N 1
ATOM 1478 C CA . ILE A 1 194 ? -21.512 -7.245 22.184 1.00 97.00 194 ILE A CA 1
ATOM 1479 C C . ILE A 1 194 ? -21.775 -8.728 21.901 1.00 97.00 194 ILE A C 1
ATOM 1481 O O . ILE A 1 194 ? -22.817 -9.091 21.355 1.00 97.00 194 ILE A O 1
ATOM 1485 N N . ALA A 1 195 ? -20.824 -9.588 22.261 1.00 95.19 195 ALA A N 1
ATOM 1486 C CA . ALA A 1 195 ? -20.922 -11.018 22.003 1.00 95.19 195 ALA A CA 1
ATOM 1487 C C . ALA A 1 195 ? -22.034 -11.670 22.848 1.00 95.19 195 ALA A C 1
ATOM 1489 O O . ALA A 1 195 ? -22.148 -11.447 24.061 1.00 95.19 195 ALA A O 1
ATOM 1490 N N . ALA A 1 196 ? -22.837 -12.521 22.205 1.00 90.62 196 ALA A N 1
ATOM 1491 C CA . ALA A 1 196 ? -23.962 -13.202 22.845 1.00 90.62 196 ALA A CA 1
ATOM 1492 C C . ALA A 1 196 ? -23.526 -14.398 23.707 1.00 90.62 196 ALA A C 1
ATOM 1494 O O . ALA A 1 196 ? -24.117 -14.629 24.762 1.00 90.62 196 ALA A O 1
ATOM 1495 N N . ASP A 1 197 ? -22.487 -15.129 23.298 1.00 89.44 197 ASP A N 1
ATOM 1496 C CA . ASP A 1 197 ? -22.009 -16.316 24.015 1.00 89.44 197 ASP A CA 1
ATOM 1497 C C . ASP A 1 197 ? -21.273 -15.903 25.300 1.00 89.44 197 ASP A C 1
ATOM 1499 O O . ASP A 1 197 ? -21.818 -15.978 26.407 1.00 89.44 197 ASP A O 1
ATOM 1503 N N . THR A 1 198 ? -20.059 -15.368 25.148 1.00 92.69 198 THR A N 1
ATOM 1504 C CA . THR A 1 198 ? -19.255 -14.822 26.246 1.00 92.69 198 THR A CA 1
ATOM 1505 C C . THR A 1 198 ? -19.366 -13.306 26.235 1.00 92.69 198 THR A C 1
ATOM 1507 O O . THR A 1 198 ? -18.644 -12.654 25.502 1.00 92.69 198 THR A O 1
ATOM 1510 N N . THR A 1 199 ? -20.266 -12.733 27.034 1.00 94.62 199 THR A N 1
ATOM 1511 C CA . THR A 1 199 ? -20.541 -11.280 27.016 1.00 94.62 199 THR A CA 1
ATOM 1512 C C . THR A 1 199 ? -19.498 -10.452 27.754 1.00 94.62 199 THR A C 1
ATOM 1514 O O . THR A 1 199 ? -19.169 -9.348 27.330 1.00 94.62 199 THR A O 1
ATOM 1517 N N . GLY A 1 200 ? -18.960 -10.965 28.857 1.00 94.50 200 GLY A N 1
ATOM 1518 C CA . GLY A 1 200 ? -18.000 -10.219 29.651 1.00 94.50 200 GLY A CA 1
ATOM 1519 C C . GLY A 1 200 ? -17.177 -11.107 30.564 1.00 94.50 200 GLY A C 1
ATOM 1520 O O . GLY A 1 200 ? -17.625 -12.171 30.992 1.00 94.50 200 GLY A O 1
ATOM 1521 N N . VAL A 1 201 ? -15.962 -10.651 30.845 1.00 95.25 201 VAL A N 1
ATOM 1522 C CA . VAL A 1 201 ? -14.989 -11.314 31.712 1.00 95.25 201 VAL A CA 1
ATOM 1523 C C . VAL A 1 201 ? -14.348 -10.285 32.633 1.00 95.25 201 VAL A C 1
ATOM 1525 O O . VAL A 1 201 ? -14.261 -9.105 32.297 1.00 95.25 201 VAL A O 1
ATOM 1528 N N . TRP A 1 202 ? -13.885 -10.724 33.797 1.00 92.50 202 TRP A N 1
ATOM 1529 C CA . TRP A 1 202 ? -13.097 -9.893 34.700 1.00 92.50 202 TRP A CA 1
ATOM 1530 C C . TRP A 1 202 ? -11.750 -10.560 34.960 1.00 92.50 202 TRP A C 1
ATOM 1532 O O . TRP A 1 202 ? -11.643 -11.788 34.999 1.00 92.50 202 TRP A O 1
ATOM 1542 N N . ARG A 1 203 ? -10.710 -9.743 35.103 1.00 89.94 203 ARG A N 1
ATOM 1543 C CA . ARG A 1 203 ? -9.345 -10.176 35.415 1.00 89.94 203 ARG A CA 1
ATOM 1544 C C . ARG A 1 203 ? -8.857 -9.414 36.640 1.00 89.94 203 ARG A C 1
ATOM 1546 O O . ARG A 1 203 ? -9.126 -8.222 36.771 1.00 89.94 203 ARG A O 1
ATOM 1553 N N . VAL A 1 204 ? -8.119 -10.084 37.516 1.00 84.56 204 VAL A N 1
ATOM 1554 C CA . VAL A 1 204 ? -7.410 -9.445 38.633 1.00 84.56 204 VAL A CA 1
ATOM 1555 C C . VAL A 1 204 ? -5.946 -9.336 38.226 1.00 84.56 204 VAL A C 1
ATOM 1557 O O . VAL A 1 204 ? -5.339 -10.373 37.968 1.00 84.56 204 VAL A O 1
ATOM 1560 N N . PRO A 1 205 ? -5.374 -8.127 38.101 1.00 77.12 205 PRO A N 1
ATOM 1561 C CA . PRO A 1 205 ? -3.976 -7.969 37.732 1.00 77.12 205 PRO A CA 1
ATOM 1562 C C . PRO A 1 205 ? -3.043 -8.529 38.807 1.00 77.12 205 PRO A C 1
ATOM 1564 O O . PRO A 1 205 ? -3.192 -8.191 39.980 1.00 77.12 205 PRO A O 1
ATOM 1567 N N . ASP A 1 206 ? -2.000 -9.253 38.397 1.00 74.25 206 ASP A N 1
ATOM 1568 C CA . ASP A 1 206 ? -0.966 -9.780 39.307 1.00 74.25 206 ASP A CA 1
ATOM 1569 C C . ASP A 1 206 ? -0.273 -8.675 40.124 1.00 74.25 206 ASP A C 1
ATOM 1571 O O . ASP A 1 206 ? 0.186 -8.883 41.243 1.00 74.25 206 ASP A O 1
ATOM 1575 N N . LEU A 1 207 ? -0.186 -7.470 39.553 1.00 72.31 207 LEU A N 1
ATOM 1576 C CA . LEU A 1 207 ? 0.452 -6.311 40.182 1.00 72.31 207 LEU A CA 1
ATOM 1577 C C . LEU A 1 207 ? -0.447 -5.609 41.208 1.00 72.31 207 LEU A C 1
ATOM 1579 O O . LEU A 1 207 ? 0.055 -4.835 42.024 1.00 72.31 207 LEU A O 1
ATOM 1583 N N . ASN A 1 208 ? -1.763 -5.821 41.142 1.00 72.38 208 ASN A N 1
ATOM 1584 C CA . ASN A 1 208 ? -2.724 -5.210 42.051 1.00 72.38 208 ASN A CA 1
ATOM 1585 C C . ASN A 1 208 ? -3.910 -6.148 42.288 1.00 72.38 208 ASN A C 1
ATOM 1587 O O . ASN A 1 208 ? -4.980 -5.985 41.702 1.00 72.38 208 ASN A O 1
ATOM 1591 N N . GLU A 1 209 ? -3.719 -7.086 43.213 1.00 73.75 209 GLU A N 1
ATOM 1592 C CA . GLU A 1 209 ? -4.719 -8.086 43.606 1.00 73.75 209 GLU A CA 1
ATOM 1593 C C . GLU A 1 209 ? -6.012 -7.477 44.188 1.00 73.75 209 GLU A C 1
ATOM 1595 O O . GLU A 1 209 ? -7.022 -8.163 44.324 1.00 73.75 209 GLU A O 1
ATOM 1600 N N . GLY A 1 210 ? -5.999 -6.183 44.535 1.00 71.06 210 GLY A N 1
ATOM 1601 C CA . GLY A 1 210 ? -7.150 -5.459 45.074 1.00 71.06 210 GLY A CA 1
ATOM 1602 C C . GLY A 1 210 ? -8.046 -4.785 44.030 1.00 71.06 210 GLY A C 1
ATOM 1603 O O . GLY A 1 210 ? -9.038 -4.172 44.418 1.00 71.06 210 GLY A O 1
ATOM 1604 N N . ALA A 1 211 ? -7.713 -4.850 42.736 1.00 78.25 211 ALA A N 1
ATOM 1605 C CA . ALA A 1 211 ? -8.499 -4.230 41.669 1.00 78.25 211 ALA A CA 1
ATOM 1606 C C . ALA A 1 211 ? -8.928 -5.265 40.622 1.00 78.25 211 ALA A C 1
ATOM 1608 O O . ALA A 1 211 ? -8.108 -6.035 40.136 1.00 78.25 211 ALA A O 1
ATOM 1609 N N . ALA A 1 212 ? -10.205 -5.258 40.239 1.00 86.31 212 ALA A N 1
ATOM 1610 C CA . ALA A 1 212 ? -10.706 -6.045 39.117 1.00 86.31 212 ALA A CA 1
ATOM 1611 C C . ALA A 1 212 ? -10.797 -5.166 37.862 1.00 86.31 212 ALA A C 1
ATOM 1613 O O . ALA A 1 212 ? -11.348 -4.065 37.893 1.00 86.31 212 ALA A O 1
ATOM 1614 N N . ASN A 1 213 ? -10.260 -5.660 36.750 1.00 92.94 213 ASN A N 1
ATOM 1615 C CA . ASN A 1 213 ? -10.468 -5.087 35.428 1.00 92.94 213 ASN A CA 1
ATOM 1616 C C . ASN A 1 213 ? -11.629 -5.815 34.757 1.00 92.94 213 ASN A C 1
ATOM 1618 O O . ASN A 1 213 ? -11.588 -7.036 34.602 1.00 92.94 213 ASN A O 1
ATOM 1622 N N . TYR A 1 214 ? -12.640 -5.058 34.346 1.00 95.19 214 TYR A N 1
ATOM 1623 C CA . TYR A 1 214 ? -13.844 -5.575 33.711 1.00 95.19 214 TYR A CA 1
ATOM 1624 C C . TYR A 1 214 ? -13.781 -5.374 32.201 1.00 95.19 214 TYR A C 1
ATOM 1626 O O . TYR A 1 214 ? -13.431 -4.291 31.728 1.00 95.19 214 TYR A O 1
ATOM 1634 N N . TYR A 1 215 ? -14.144 -6.410 31.451 1.00 96.88 215 TYR A N 1
ATOM 1635 C CA . TYR A 1 215 ? -14.108 -6.412 29.996 1.00 96.88 215 TYR A CA 1
ATOM 1636 C C . TYR A 1 215 ? -15.431 -6.887 29.413 1.00 96.88 215 TYR A C 1
ATOM 1638 O O . TYR A 1 215 ? -15.970 -7.907 29.843 1.00 96.88 215 TYR A O 1
ATOM 1646 N N . ILE A 1 216 ? -15.911 -6.191 28.387 1.00 97.50 216 ILE A N 1
ATOM 1647 C CA . ILE A 1 216 ? -17.030 -6.624 27.547 1.00 97.50 216 ILE A CA 1
ATOM 1648 C C . ILE A 1 216 ? -16.471 -7.171 26.245 1.00 97.50 216 ILE A C 1
ATOM 1650 O O . ILE A 1 216 ? -15.682 -6.506 25.576 1.00 97.50 216 ILE A O 1
ATOM 1654 N N . ILE A 1 217 ? -16.859 -8.390 25.888 1.00 97.62 217 ILE A N 1
ATOM 1655 C CA . ILE A 1 217 ? -16.403 -9.015 24.651 1.00 97.62 217 ILE A CA 1
ATOM 1656 C C . ILE A 1 217 ? -17.217 -8.452 23.493 1.00 97.62 217 ILE A C 1
ATOM 1658 O O . ILE A 1 217 ? -18.449 -8.477 23.507 1.00 97.62 217 ILE A O 1
ATOM 1662 N N . VAL A 1 218 ? -16.509 -7.957 22.486 1.00 97.50 218 VAL A N 1
ATOM 1663 C CA . VAL A 1 218 ? -17.091 -7.376 21.284 1.00 97.50 218 VAL A CA 1
ATOM 1664 C C . VAL A 1 218 ? -16.609 -8.086 20.030 1.00 97.50 218 VAL A C 1
ATOM 1666 O O . VAL A 1 218 ? -15.463 -8.527 19.934 1.00 97.50 2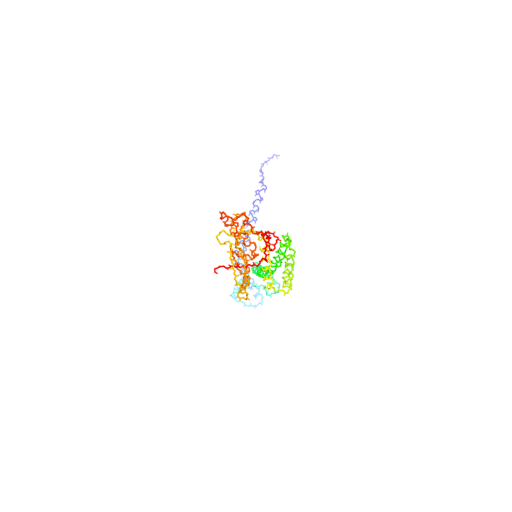18 VAL A O 1
ATOM 1669 N N . GLU A 1 219 ? -17.489 -8.140 19.042 1.00 97.44 219 GLU A N 1
ATOM 1670 C CA . GLU A 1 219 ? -17.278 -8.715 17.724 1.00 97.44 219 GLU A CA 1
ATOM 1671 C C . GLU A 1 219 ? -17.419 -7.612 16.667 1.00 97.44 219 GLU A C 1
ATOM 1673 O O . GLU A 1 219 ? -18.481 -6.991 16.552 1.00 97.44 219 GLU A O 1
ATOM 1678 N N . PRO A 1 220 ? -16.374 -7.334 15.871 1.00 97.44 220 PRO A N 1
ATOM 1679 C CA . PRO A 1 220 ? -16.489 -6.457 14.717 1.00 97.44 220 PRO A CA 1
ATOM 1680 C C . PRO A 1 220 ? -17.342 -7.123 13.645 1.00 97.44 220 PRO A C 1
ATOM 1682 O O . PRO A 1 220 ? -17.008 -8.214 13.181 1.00 97.44 220 PRO A O 1
ATOM 1685 N N . VAL A 1 221 ? -18.394 -6.450 13.194 1.00 97.19 221 VAL A N 1
ATOM 1686 C CA . VAL A 1 221 ? -19.250 -6.909 12.097 1.00 97.19 221 VAL A CA 1
ATOM 1687 C C . VAL A 1 221 ? -19.278 -5.900 10.950 1.00 97.19 221 VAL A C 1
ATOM 1689 O O . VAL A 1 221 ? -19.268 -4.687 11.170 1.00 97.19 221 VAL A O 1
ATOM 1692 N N . ASP A 1 222 ? -19.290 -6.399 9.712 1.00 94.75 222 ASP A N 1
ATOM 1693 C CA . ASP A 1 222 ? -19.473 -5.577 8.513 1.00 94.75 222 ASP A CA 1
ATOM 1694 C C . ASP A 1 222 ? -20.938 -5.131 8.340 1.00 94.75 222 ASP A C 1
ATOM 1696 O O . ASP A 1 222 ? -21.837 -5.538 9.076 1.00 94.75 222 ASP A O 1
ATOM 1700 N N . LEU A 1 223 ? -21.199 -4.325 7.307 1.00 91.00 223 LEU A N 1
ATOM 1701 C CA . LEU A 1 223 ? -22.549 -3.866 6.947 1.00 91.00 223 LEU A CA 1
ATOM 1702 C C . LEU A 1 223 ? -23.529 -5.005 6.604 1.00 91.00 223 LEU A C 1
ATOM 1704 O O . LEU A 1 223 ? -24.734 -4.779 6.568 1.00 91.00 223 LEU A O 1
ATOM 1708 N N . ASN A 1 224 ? -23.029 -6.215 6.337 1.00 92.75 224 ASN A N 1
ATOM 1709 C CA . ASN A 1 224 ? -23.842 -7.402 6.072 1.00 92.75 224 ASN A CA 1
ATOM 1710 C C . ASN A 1 224 ? -24.026 -8.268 7.332 1.00 92.75 224 ASN A C 1
ATOM 1712 O O . ASN A 1 224 ? -24.548 -9.377 7.232 1.00 92.75 224 ASN A O 1
ATOM 1716 N N . GLY A 1 225 ? -23.560 -7.803 8.497 1.00 91.44 225 GLY A N 1
ATOM 1717 C CA . GLY A 1 225 ? -23.615 -8.534 9.761 1.00 91.44 225 GLY A CA 1
ATOM 1718 C C . GLY A 1 225 ? -22.602 -9.676 9.876 1.00 91.44 225 GLY A C 1
ATOM 1719 O O . GLY A 1 225 ? -22.764 -10.547 10.727 1.00 91.44 225 GLY A O 1
ATOM 1720 N N . ARG A 1 226 ? -21.568 -9.723 9.027 1.00 93.94 226 ARG A N 1
ATOM 1721 C CA . ARG A 1 226 ? -20.544 -10.778 9.069 1.00 93.94 226 ARG A CA 1
ATOM 1722 C C . ARG A 1 226 ? -19.367 -10.349 9.929 1.00 93.94 226 ARG A C 1
ATOM 1724 O O . ARG A 1 226 ? -18.870 -9.238 9.770 1.00 93.94 226 ARG A O 1
ATOM 1731 N N . SER A 1 227 ? -18.872 -11.259 10.766 1.00 93.69 227 SER A N 1
ATOM 1732 C CA . SER A 1 227 ? -17.688 -11.013 11.594 1.00 93.69 227 SER A CA 1
ATOM 1733 C C . SER A 1 227 ? -16.442 -10.722 10.744 1.00 93.69 227 SER A C 1
ATOM 1735 O O . SER A 1 227 ? -16.106 -11.472 9.818 1.00 93.69 227 SER A O 1
ATOM 1737 N N . VAL A 1 228 ? -15.737 -9.640 11.078 1.00 95.31 228 VAL A N 1
ATOM 1738 C CA . VAL A 1 228 ? -14.506 -9.184 10.423 1.00 95.31 228 VAL A CA 1
ATOM 1739 C C . VAL A 1 228 ? -13.340 -9.276 11.400 1.00 95.31 228 VAL A C 1
ATOM 1741 O O . VAL A 1 228 ? -13.460 -8.954 12.577 1.00 95.31 228 VAL A O 1
ATOM 1744 N N . ALA A 1 229 ? -12.182 -9.719 10.906 1.00 95.31 229 ALA A N 1
ATOM 1745 C CA . ALA A 1 229 ? -10.965 -9.734 11.705 1.00 95.31 229 ALA A CA 1
ATOM 1746 C C . ALA A 1 229 ? -10.333 -8.337 11.741 1.00 95.31 229 ALA A C 1
ATOM 1748 O O . ALA A 1 229 ? -10.033 -7.771 10.687 1.00 95.31 229 ALA A O 1
ATOM 1749 N N . VAL A 1 230 ? -10.077 -7.822 12.940 1.00 94.44 230 VAL A N 1
ATOM 1750 C CA . VAL A 1 230 ? -9.431 -6.522 13.163 1.00 94.44 230 VAL A CA 1
ATOM 1751 C C . VAL A 1 230 ? -8.154 -6.704 13.976 1.00 94.44 230 VAL A C 1
ATOM 1753 O O . VAL A 1 230 ? -8.018 -7.661 14.740 1.00 94.44 230 VAL A O 1
ATOM 1756 N N . THR A 1 231 ? -7.184 -5.817 13.772 1.00 94.00 231 THR A N 1
ATOM 1757 C CA . THR A 1 231 ? -5.931 -5.834 14.533 1.00 94.00 231 THR A CA 1
ATOM 1758 C C . THR A 1 231 ? -6.146 -5.119 15.862 1.00 94.00 231 THR A C 1
ATOM 1760 O O . THR A 1 231 ? -6.469 -3.934 15.869 1.00 94.00 231 THR A O 1
ATOM 1763 N N . VAL A 1 232 ? -5.940 -5.826 16.973 1.00 94.94 232 VAL A N 1
ATOM 1764 C CA . VAL A 1 232 ? -6.093 -5.304 18.340 1.00 94.94 232 VAL A CA 1
ATOM 1765 C C . VAL A 1 232 ? -4.822 -5.574 19.124 1.00 94.94 232 VAL A C 1
ATOM 1767 O O . VAL A 1 232 ? -4.259 -6.664 19.024 1.00 94.94 232 VAL A O 1
ATOM 1770 N N . THR A 1 233 ? -4.375 -4.593 19.903 1.00 95.31 233 THR A N 1
ATOM 1771 C CA . THR A 1 233 ? -3.239 -4.729 20.822 1.00 95.31 233 THR A CA 1
ATOM 1772 C C . THR A 1 233 ? -3.745 -5.046 22.221 1.00 95.31 233 THR A C 1
ATOM 1774 O O . THR A 1 233 ? -4.570 -4.309 22.753 1.00 95.31 233 THR A O 1
ATOM 1777 N N . SER A 1 234 ? -3.246 -6.134 22.805 1.00 95.25 234 SER A N 1
ATOM 1778 C CA . SER A 1 234 ? -3.581 -6.537 24.174 1.00 95.25 234 SER A CA 1
ATOM 1779 C C . SER A 1 234 ? -2.881 -5.636 25.196 1.00 95.25 234 SER A C 1
ATOM 1781 O O . SER A 1 234 ? -1.672 -5.430 25.101 1.00 95.25 234 SER A O 1
ATOM 1783 N N . GLU A 1 235 ? -3.610 -5.132 26.194 1.00 94.00 235 GLU A N 1
ATOM 1784 C CA . GLU A 1 235 ? -3.037 -4.336 27.290 1.00 94.00 235 GLU A CA 1
ATOM 1785 C C . GLU A 1 235 ? -2.192 -5.183 28.253 1.00 94.00 235 GLU A C 1
ATOM 1787 O O . GLU A 1 235 ? -1.261 -4.673 28.868 1.00 94.00 235 GLU A O 1
ATOM 1792 N N . GLU A 1 236 ? -2.478 -6.483 28.342 1.00 90.44 236 GLU A N 1
ATOM 1793 C CA . GLU A 1 236 ? -1.768 -7.421 29.219 1.00 90.44 236 GLU A CA 1
ATOM 1794 C C . GLU A 1 236 ? -0.406 -7.830 28.645 1.00 90.44 236 GLU A C 1
ATOM 1796 O O . GLU A 1 236 ? 0.565 -7.983 29.382 1.00 90.44 236 GLU A O 1
ATOM 1801 N N . THR A 1 237 ? -0.315 -8.001 27.323 1.00 91.19 237 THR A N 1
ATOM 1802 C CA . THR A 1 237 ? 0.902 -8.517 26.665 1.00 91.19 237 THR A CA 1
ATOM 1803 C C . THR A 1 237 ? 1.629 -7.482 25.809 1.00 91.19 237 THR A C 1
ATOM 1805 O O . THR A 1 237 ? 2.793 -7.677 25.466 1.00 91.19 237 THR A O 1
ATOM 1808 N N . GLY A 1 238 ? 0.954 -6.401 25.409 1.00 93.50 238 GLY A N 1
ATOM 1809 C CA . GLY A 1 238 ? 1.457 -5.426 24.439 1.00 93.50 238 GLY A CA 1
ATOM 1810 C C . GLY A 1 238 ? 1.523 -5.942 22.995 1.00 93.50 238 GLY A C 1
ATOM 1811 O O . GLY A 1 238 ? 2.010 -5.232 22.116 1.00 93.50 238 GLY A O 1
ATOM 1812 N N . VAL A 1 239 ? 1.050 -7.163 22.721 1.00 94.56 239 VAL A N 1
ATOM 1813 C CA . VAL A 1 239 ? 1.126 -7.793 21.396 1.00 94.56 239 VAL A CA 1
ATOM 1814 C C . VAL A 1 239 ? -0.138 -7.504 20.589 1.00 94.56 239 VAL A C 1
ATOM 1816 O O . VAL A 1 239 ? -1.257 -7.654 21.084 1.00 94.56 239 VAL A O 1
ATOM 1819 N N . SER A 1 240 ? 0.037 -7.119 19.322 1.00 93.94 240 SER A N 1
ATOM 1820 C CA . SER A 1 240 ? -1.061 -6.974 18.363 1.00 93.94 240 SER A CA 1
ATOM 1821 C C . SER A 1 240 ? -1.402 -8.302 17.687 1.00 93.94 240 SER A C 1
ATOM 1823 O O . SER A 1 240 ? -0.519 -8.986 17.170 1.00 93.94 240 SER A O 1
ATOM 1825 N N . ALA A 1 241 ? -2.688 -8.638 17.620 1.00 94.56 241 ALA A N 1
ATOM 1826 C CA . ALA A 1 241 ? -3.193 -9.832 16.949 1.00 94.56 241 ALA A CA 1
ATOM 1827 C C . ALA A 1 241 ? -4.409 -9.502 16.072 1.00 94.56 241 ALA A C 1
ATOM 1829 O O . ALA A 1 241 ? -5.193 -8.609 16.392 1.00 94.56 241 ALA A O 1
ATOM 1830 N N . LYS A 1 242 ? -4.579 -10.236 14.961 1.00 95.50 242 LYS A N 1
ATOM 1831 C CA . LYS A 1 242 ? -5.811 -10.193 14.158 1.00 95.50 242 LYS A CA 1
ATOM 1832 C C . LYS A 1 242 ? -6.847 -11.115 14.784 1.00 95.50 242 LYS A C 1
ATOM 1834 O O . LYS A 1 242 ? -6.686 -12.332 14.742 1.00 95.50 242 LYS A O 1
ATOM 1839 N N . VAL A 1 243 ? -7.909 -10.533 15.325 1.00 96.44 243 VAL A N 1
ATOM 1840 C CA . VAL A 1 243 ? -8.943 -11.243 16.082 1.00 96.44 243 VAL A CA 1
ATOM 1841 C C . VAL A 1 243 ? -10.334 -10.888 15.572 1.00 96.44 243 VAL A C 1
ATOM 1843 O O . VAL A 1 243 ? -10.544 -9.825 14.992 1.00 96.44 243 VAL A O 1
ATOM 1846 N N . ARG A 1 244 ? -11.281 -11.812 15.752 1.00 96.38 244 ARG A N 1
ATOM 1847 C CA . ARG A 1 244 ? -12.704 -11.633 15.404 1.00 96.38 244 ARG A CA 1
ATOM 1848 C C . ARG A 1 244 ? -13.587 -11.305 16.605 1.00 96.38 244 ARG A C 1
ATOM 1850 O O . ARG A 1 244 ? -14.735 -10.927 16.421 1.00 96.38 244 ARG A O 1
ATOM 1857 N N . ALA A 1 245 ? -13.032 -11.451 17.799 1.00 96.50 245 ALA A N 1
ATOM 1858 C CA . ALA A 1 245 ? -13.630 -11.060 19.056 1.00 96.50 245 ALA A CA 1
ATOM 1859 C C . ALA A 1 245 ? -12.505 -10.598 19.987 1.00 96.50 245 ALA A C 1
ATOM 1861 O O . ALA A 1 245 ? -11.392 -11.128 19.920 1.00 96.50 245 ALA A O 1
ATOM 1862 N N . PHE A 1 246 ? -12.771 -9.596 20.813 1.00 97.25 246 PHE A N 1
ATOM 1863 C CA . PHE A 1 246 ? -11.830 -9.093 21.813 1.00 97.25 246 PHE A CA 1
ATOM 1864 C C . PHE A 1 246 ? -12.581 -8.451 22.975 1.00 97.25 246 PHE A C 1
ATOM 1866 O O . PHE A 1 246 ? -13.708 -7.997 22.805 1.00 97.25 246 PHE A O 1
ATOM 1873 N N . GLY A 1 247 ? -11.972 -8.422 24.156 1.00 97.00 247 GLY A N 1
ATOM 1874 C CA . GLY A 1 247 ? -12.541 -7.755 25.324 1.00 97.00 247 GLY A CA 1
ATOM 1875 C C . GLY A 1 247 ? -12.156 -6.284 25.351 1.00 97.00 247 GLY A C 1
ATOM 1876 O O . GLY A 1 247 ? -10.969 -5.988 25.281 1.00 97.00 247 GLY A O 1
ATOM 1877 N N . LEU A 1 248 ? -13.123 -5.378 25.475 1.00 97.12 248 LEU A N 1
ATOM 1878 C CA . LEU A 1 248 ? -12.912 -3.950 25.713 1.00 97.12 248 LEU A CA 1
ATOM 1879 C C . LEU A 1 248 ? -13.090 -3.626 27.187 1.00 97.12 248 LEU A C 1
ATOM 1881 O O . LEU A 1 248 ? -14.085 -4.017 27.798 1.00 97.12 248 LEU A O 1
ATOM 1885 N N . ARG A 1 249 ? -12.130 -2.894 27.748 1.00 96.31 249 ARG A N 1
ATOM 1886 C CA . ARG A 1 249 ? -12.135 -2.516 29.156 1.00 96.31 249 ARG A CA 1
ATOM 1887 C C . ARG A 1 249 ? -13.221 -1.488 29.437 1.00 96.31 249 ARG A C 1
ATOM 1889 O O . ARG A 1 249 ? -13.293 -0.461 28.766 1.00 96.31 249 ARG A O 1
ATOM 1896 N N . VAL A 1 250 ? -14.024 -1.736 30.459 1.00 96.44 250 VAL A N 1
ATOM 1897 C CA . VAL A 1 250 ? -15.126 -0.862 30.879 1.00 96.44 250 VAL A CA 1
ATOM 1898 C C . VAL A 1 250 ? -15.075 -0.607 32.381 1.00 96.44 250 VAL A C 1
ATOM 1900 O O . VAL A 1 250 ? -14.328 -1.261 33.115 1.00 96.44 250 VAL A O 1
ATOM 1903 N N . SER A 1 251 ? -15.876 0.348 32.849 1.00 95.19 251 SER A N 1
ATOM 1904 C CA . SER A 1 251 ? -16.139 0.503 34.278 1.00 95.19 251 SER A CA 1
ATOM 1905 C C . SER A 1 251 ? -16.953 -0.678 34.824 1.00 95.19 251 SER A C 1
ATOM 1907 O O . SER A 1 251 ? -17.728 -1.306 34.100 1.00 95.19 251 SER A O 1
ATOM 1909 N N . GLU A 1 252 ? -16.809 -0.956 36.122 1.00 93.62 252 GLU A N 1
ATOM 1910 C CA . GLU A 1 252 ? -17.634 -1.945 36.834 1.00 93.62 252 GLU A CA 1
ATOM 1911 C C . GLU A 1 252 ? -19.132 -1.649 36.676 1.00 93.62 252 GLU A C 1
ATOM 1913 O O . GLU A 1 252 ? -19.923 -2.545 36.402 1.00 93.62 252 GLU A O 1
ATOM 1918 N N . GLU A 1 253 ? -19.510 -0.369 36.741 1.00 94.88 253 GLU A N 1
ATOM 1919 C CA . GLU A 1 253 ? -20.889 0.083 36.546 1.00 94.88 253 GLU A CA 1
ATOM 1920 C C . GLU A 1 253 ? -21.443 -0.312 35.169 1.00 94.88 253 GLU A C 1
ATOM 1922 O O . GLU A 1 253 ? -22.551 -0.841 35.075 1.00 94.88 253 GLU A O 1
ATOM 1927 N N . THR A 1 254 ? -20.663 -0.100 34.105 1.00 95.38 254 THR A N 1
ATOM 1928 C CA . THR A 1 254 ? -21.049 -0.478 32.737 1.00 95.38 254 THR A CA 1
ATOM 1929 C C . THR A 1 254 ? -21.155 -1.994 32.597 1.00 95.38 254 THR A C 1
ATOM 1931 O O . THR A 1 254 ? -22.112 -2.502 32.011 1.00 95.38 254 THR A O 1
ATOM 1934 N N . PHE A 1 255 ? -20.190 -2.723 33.163 1.00 95.69 255 PHE A N 1
ATOM 1935 C CA . PHE A 1 255 ? -20.175 -4.182 33.150 1.00 95.69 255 PHE A CA 1
ATOM 1936 C C . PHE A 1 255 ? -21.425 -4.765 33.820 1.00 95.69 255 PHE A C 1
ATOM 1938 O O . PHE A 1 255 ? -22.117 -5.601 33.235 1.00 95.69 255 PHE A O 1
ATOM 1945 N N . ASP A 1 256 ? -21.758 -4.281 35.017 1.00 95.12 256 ASP A N 1
ATOM 1946 C CA . ASP A 1 256 ? -22.932 -4.727 35.761 1.00 95.12 256 ASP A CA 1
ATOM 1947 C C . ASP A 1 256 ? -24.248 -4.273 35.120 1.00 95.12 256 ASP A C 1
ATOM 1949 O O . ASP A 1 256 ? -25.250 -4.985 35.208 1.00 95.12 256 ASP A O 1
ATOM 1953 N N . ALA A 1 257 ? -24.278 -3.120 34.445 1.00 94.81 257 ALA A N 1
ATOM 1954 C CA . ALA A 1 257 ? -25.443 -2.687 33.677 1.00 94.81 257 ALA A CA 1
ATOM 1955 C C . ALA A 1 257 ? -25.762 -3.664 32.534 1.00 94.81 257 ALA A C 1
ATOM 1957 O O . ALA A 1 257 ? -26.879 -4.178 32.484 1.00 94.81 257 ALA A O 1
ATOM 1958 N N . ILE A 1 258 ? -24.775 -3.991 31.693 1.00 95.25 258 ILE A N 1
ATOM 1959 C CA . ILE A 1 258 ? -24.934 -4.944 30.579 1.00 95.25 258 ILE A CA 1
ATOM 1960 C C . ILE A 1 258 ? -25.253 -6.348 31.108 1.00 95.25 258 ILE A C 1
ATOM 1962 O O . ILE A 1 258 ? -26.089 -7.065 30.557 1.00 95.25 258 ILE A O 1
ATOM 1966 N N . ARG A 1 259 ? -24.622 -6.750 32.216 1.00 94.69 259 ARG A N 1
ATOM 1967 C CA . ARG A 1 259 ? -24.906 -8.032 32.865 1.00 94.69 259 ARG A CA 1
ATOM 1968 C C . ARG A 1 259 ? -26.354 -8.120 33.345 1.00 94.69 259 ARG A C 1
ATOM 1970 O O . ARG A 1 259 ? -26.971 -9.165 33.166 1.00 94.69 259 ARG A O 1
ATOM 1977 N N . ARG A 1 260 ? -26.882 -7.069 33.981 1.00 95.00 260 ARG A N 1
ATOM 1978 C CA . ARG A 1 260 ? -28.278 -7.039 34.448 1.00 95.00 260 ARG A CA 1
ATOM 1979 C C . ARG A 1 260 ? -29.263 -7.094 33.290 1.00 95.00 260 ARG A C 1
ATOM 1981 O O . ARG A 1 260 ? -30.218 -7.847 33.403 1.00 95.00 260 ARG A O 1
ATOM 1988 N N . ASP A 1 261 ? -28.991 -6.366 32.209 1.00 94.69 261 ASP A N 1
ATOM 1989 C CA . ASP A 1 261 ? -29.793 -6.398 30.978 1.00 94.69 261 ASP A CA 1
ATOM 1990 C C . ASP A 1 261 ? -29.905 -7.834 30.442 1.00 94.69 261 ASP A C 1
ATOM 1992 O O . ASP A 1 261 ? -30.990 -8.404 30.389 1.00 94.69 261 ASP A O 1
ATOM 1996 N N . LYS A 1 262 ? -28.762 -8.504 30.234 1.00 94.19 262 LYS A N 1
ATOM 1997 C CA . LYS A 1 262 ? -28.740 -9.901 29.773 1.00 94.19 262 LYS A CA 1
ATOM 1998 C C . LYS A 1 262 ? -29.432 -10.877 30.734 1.00 94.19 262 LYS A C 1
ATOM 2000 O O . LYS A 1 262 ? -29.955 -11.896 30.295 1.00 94.19 262 LYS A O 1
ATOM 2005 N N . LEU A 1 263 ? -29.383 -10.637 32.045 1.00 94.19 263 LEU A N 1
ATOM 2006 C CA . LEU A 1 263 ? -30.007 -11.520 33.039 1.00 94.19 263 LEU A CA 1
ATOM 2007 C C . LEU A 1 263 ? -31.531 -11.356 33.130 1.00 94.19 263 LEU A C 1
ATOM 2009 O O . LEU A 1 263 ? -32.165 -12.242 33.703 1.00 94.19 263 LEU A O 1
ATOM 2013 N N . ASP A 1 264 ? -32.100 -10.268 32.604 1.00 93.44 264 ASP A N 1
ATOM 2014 C CA . ASP A 1 264 ? -33.540 -10.001 32.668 1.00 93.44 264 ASP A CA 1
ATOM 2015 C C . ASP A 1 264 ? -34.327 -10.954 31.752 1.00 93.44 264 ASP A C 1
ATOM 2017 O O . ASP A 1 264 ? -35.191 -11.701 32.214 1.00 93.44 264 ASP A O 1
ATOM 2021 N N . ASP A 1 265 ? -33.967 -11.013 30.466 1.00 90.75 265 ASP A N 1
ATOM 2022 C CA . ASP A 1 265 ? -34.656 -11.838 29.462 1.00 90.75 265 ASP A CA 1
ATOM 2023 C C . ASP A 1 265 ? -33.723 -12.715 28.599 1.00 90.75 265 ASP A C 1
ATOM 2025 O O . ASP A 1 265 ? -34.189 -13.462 27.734 1.00 90.75 265 ASP A O 1
ATOM 2029 N N . GLY A 1 266 ? -32.411 -12.684 28.857 1.00 89.94 266 GLY A N 1
ATOM 2030 C CA . GLY A 1 266 ? -31.403 -13.408 28.079 1.00 89.94 266 GLY A CA 1
ATOM 2031 C C . GLY A 1 266 ? -30.878 -12.648 26.858 1.00 89.94 266 GLY A C 1
ATOM 2032 O O . GLY A 1 266 ? -30.021 -13.186 26.150 1.00 89.94 266 GLY A O 1
ATOM 2033 N N . ILE A 1 267 ? -31.363 -11.432 26.597 1.00 90.38 267 ILE A N 1
ATOM 2034 C CA . ILE A 1 267 ? -31.047 -10.625 25.416 1.00 90.38 267 ILE A CA 1
ATOM 2035 C C . ILE A 1 267 ? -30.397 -9.310 25.862 1.00 90.38 267 ILE A C 1
ATOM 2037 O O . ILE A 1 267 ? -30.728 -8.752 26.899 1.00 90.38 267 ILE A O 1
ATOM 2041 N N . ILE A 1 268 ? -29.433 -8.825 25.079 1.00 92.69 268 ILE A N 1
ATOM 2042 C CA . ILE A 1 268 ? -28.835 -7.501 25.283 1.00 92.69 268 ILE A CA 1
ATOM 2043 C C . ILE A 1 268 ? -29.575 -6.525 24.372 1.00 92.69 268 ILE A C 1
ATOM 2045 O O . ILE A 1 268 ? -29.570 -6.708 23.154 1.00 92.69 268 ILE A O 1
ATOM 2049 N N . GLN A 1 269 ? -30.220 -5.513 24.946 1.00 89.69 269 GLN A N 1
ATOM 2050 C CA . GLN A 1 269 ? -31.097 -4.609 24.197 1.00 89.69 269 GLN A CA 1
ATOM 2051 C C . GLN A 1 269 ? -30.307 -3.600 23.353 1.00 89.69 269 GLN A C 1
ATOM 2053 O O . GLN A 1 269 ? -30.652 -3.361 22.195 1.00 89.69 269 GLN A O 1
ATOM 2058 N N . ASP A 1 270 ? -29.225 -3.036 23.902 1.00 91.44 270 ASP A N 1
ATOM 2059 C CA . ASP A 1 270 ? -28.264 -2.209 23.157 1.00 91.44 270 ASP A CA 1
ATOM 2060 C C . ASP A 1 270 ? -26.966 -2.987 22.947 1.00 91.44 270 ASP A C 1
ATOM 2062 O O . ASP A 1 270 ? -25.977 -2.828 23.664 1.00 91.44 270 ASP A O 1
ATOM 2066 N N . ASP A 1 271 ? -26.989 -3.886 21.965 1.00 94.44 271 ASP A N 1
ATOM 2067 C CA . ASP A 1 271 ? -25.841 -4.734 21.660 1.00 94.44 271 ASP A CA 1
ATOM 2068 C C . ASP A 1 271 ? -24.781 -4.054 20.789 1.00 94.44 271 ASP A C 1
ATOM 2070 O O . ASP A 1 271 ? -23.809 -4.699 20.403 1.00 94.44 271 ASP A O 1
ATOM 2074 N N . VAL A 1 272 ? -24.914 -2.758 20.494 1.00 96.69 272 VAL A N 1
ATOM 2075 C CA . VAL A 1 272 ? -23.916 -1.998 19.737 1.00 96.69 272 VAL A CA 1
ATOM 2076 C C . VAL A 1 272 ? -22.985 -1.280 20.705 1.00 96.69 272 VAL A C 1
ATOM 2078 O O . VAL A 1 272 ? -23.295 -0.217 21.229 1.00 96.69 272 VAL A O 1
ATOM 2081 N N . PHE A 1 273 ? -21.785 -1.821 20.894 1.00 96.94 273 PHE A N 1
ATOM 2082 C CA . PHE A 1 273 ? -20.784 -1.218 21.770 1.00 96.94 273 PHE A CA 1
ATOM 2083 C C . PHE A 1 273 ? -20.186 0.072 21.186 1.00 96.94 273 PHE A C 1
ATOM 2085 O O . PHE A 1 273 ? -19.877 1.030 21.898 1.00 96.94 273 PHE A O 1
ATOM 2092 N N . GLY A 1 274 ? -20.002 0.106 19.869 1.00 96.62 274 GLY A N 1
ATOM 2093 C CA . GLY A 1 274 ? -19.408 1.241 19.177 1.00 96.62 274 GLY A CA 1
ATOM 2094 C C . GLY A 1 274 ? -19.342 1.040 17.673 1.00 96.62 274 GLY A C 1
ATOM 2095 O O . GLY A 1 274 ? -19.635 -0.034 17.151 1.00 96.62 274 GLY A O 1
ATOM 2096 N N . GLU A 1 275 ? -18.937 2.079 16.961 1.00 96.69 275 GLU A N 1
ATOM 2097 C CA . GLU A 1 275 ? -18.872 2.080 15.504 1.00 96.69 275 GLU A CA 1
ATOM 2098 C C . GLU A 1 275 ? -17.530 2.624 15.033 1.00 96.69 275 GLU A C 1
ATOM 2100 O O . GLU A 1 275 ? -17.117 3.733 15.376 1.00 96.69 275 GLU A O 1
ATOM 2105 N N . LYS A 1 276 ? -16.841 1.843 14.205 1.00 95.94 276 LYS A N 1
ATOM 2106 C CA . LYS A 1 276 ? -15.687 2.302 13.447 1.00 95.94 276 LYS A CA 1
ATOM 2107 C C . LYS A 1 276 ? -16.176 2.779 12.090 1.00 95.94 276 LYS A C 1
ATOM 2109 O O . LYS A 1 276 ? -16.598 1.979 11.259 1.00 95.94 276 LYS A O 1
ATOM 2114 N N . GLN A 1 277 ? -16.085 4.084 11.863 1.00 95.38 277 GLN A N 1
ATOM 2115 C CA . GLN A 1 277 ? -16.405 4.697 10.579 1.00 95.38 277 GLN A CA 1
ATOM 2116 C C . GLN A 1 277 ? -15.138 4.877 9.735 1.00 95.38 277 GLN A C 1
ATOM 2118 O O . GLN A 1 277 ? -14.032 5.060 10.262 1.00 95.38 277 GLN A O 1
ATOM 2123 N N . ALA A 1 278 ? -15.305 4.833 8.412 1.00 94.88 278 ALA A N 1
ATOM 2124 C CA . ALA A 1 278 ? -14.238 5.201 7.494 1.00 94.88 278 ALA A CA 1
ATOM 2125 C C . ALA A 1 278 ? -13.874 6.684 7.692 1.00 94.88 278 ALA A C 1
ATOM 2127 O O . ALA A 1 278 ? -14.754 7.522 7.881 1.00 94.88 278 ALA A O 1
ATOM 2128 N N . GLY A 1 279 ? -12.581 6.996 7.659 1.00 95.25 279 GLY A N 1
ATOM 2129 C CA . GLY A 1 279 ? -12.064 8.352 7.871 1.00 95.25 279 GLY A CA 1
ATOM 2130 C C . GLY A 1 279 ? -11.627 8.664 9.305 1.00 95.25 279 GLY A C 1
ATOM 2131 O O . GLY A 1 279 ? -10.979 9.684 9.514 1.00 95.25 279 GLY A O 1
ATOM 2132 N N . PHE A 1 280 ? -11.884 7.777 10.269 1.00 95.38 280 PHE A N 1
ATOM 2133 C CA . PHE A 1 280 ? -11.367 7.876 11.642 1.00 95.38 280 PHE A CA 1
ATOM 2134 C C . PHE A 1 280 ? -10.402 6.731 11.950 1.00 95.38 280 PHE A C 1
ATOM 2136 O O . PHE A 1 280 ? -10.558 5.654 11.381 1.00 95.38 280 PHE A O 1
ATOM 2143 N N . LEU A 1 281 ? -9.417 6.906 12.840 1.00 92.69 281 LEU A N 1
ATOM 2144 C CA . LEU A 1 281 ? -8.525 5.797 13.232 1.00 92.69 281 LEU A CA 1
ATOM 2145 C C . LEU A 1 281 ? -9.129 4.883 14.291 1.00 92.69 281 LEU A C 1
ATOM 2147 O O . LEU A 1 281 ? -8.869 3.675 14.287 1.00 92.69 281 LEU A O 1
ATOM 2151 N N . LEU A 1 282 ? -9.926 5.464 15.182 1.00 92.19 282 LEU A N 1
ATOM 2152 C CA . LEU A 1 282 ? -10.504 4.791 16.335 1.00 92.19 282 LEU A CA 1
ATOM 2153 C C . LEU A 1 282 ? -12.027 4.667 16.187 1.00 92.19 282 LEU A C 1
ATOM 2155 O O . LEU A 1 282 ? -12.651 5.509 15.535 1.00 92.19 282 LEU A O 1
ATOM 2159 N N . PRO A 1 283 ? -12.640 3.617 16.761 1.00 94.75 283 PRO A N 1
ATOM 2160 C CA . PRO A 1 283 ? -14.089 3.535 16.879 1.00 94.75 283 PRO A CA 1
ATOM 2161 C C . PRO A 1 283 ? -14.633 4.628 17.804 1.00 94.75 283 PRO A C 1
ATOM 2163 O O . PRO A 1 283 ? -13.981 5.018 18.771 1.00 94.75 283 PRO A O 1
ATOM 2166 N N . GLN A 1 284 ? -15.855 5.077 17.536 1.00 95.19 284 GLN A N 1
ATOM 2167 C CA . GLN A 1 284 ? -16.641 5.863 18.481 1.00 95.19 284 GLN A CA 1
ATOM 2168 C C . GLN A 1 284 ? -17.426 4.898 19.368 1.00 95.19 284 GLN A C 1
ATOM 2170 O O . GLN A 1 284 ? -18.186 4.069 18.864 1.00 95.19 284 GLN A O 1
ATOM 2175 N N . TYR A 1 285 ? -17.222 4.983 20.678 1.00 96.06 285 TYR A N 1
ATOM 2176 C CA . TYR A 1 285 ? -17.860 4.096 21.646 1.00 96.06 285 TYR A CA 1
ATOM 2177 C C . TYR A 1 285 ? -19.151 4.707 22.190 1.00 96.06 285 TYR A C 1
ATOM 2179 O O . TYR A 1 285 ? -19.233 5.917 22.396 1.00 96.06 285 TYR A O 1
ATOM 2187 N N . ARG A 1 286 ? -20.158 3.858 22.416 1.00 95.44 286 ARG A N 1
ATOM 2188 C CA . ARG A 1 286 ? -21.423 4.239 23.065 1.00 95.44 286 ARG A CA 1
ATOM 2189 C C . ARG A 1 286 ? -21.369 4.091 24.585 1.00 95.44 286 ARG A C 1
ATOM 2191 O O . ARG A 1 286 ? -22.141 4.731 25.290 1.00 95.44 286 ARG A O 1
ATOM 2198 N N . PHE A 1 287 ? -20.438 3.274 25.067 1.00 93.25 287 PHE A N 1
ATOM 2199 C CA . PHE A 1 287 ? -20.196 3.009 26.480 1.00 93.25 287 PHE A CA 1
ATOM 2200 C C . PHE A 1 287 ? -18.891 3.658 26.939 1.00 93.25 287 PHE A C 1
ATOM 2202 O O . PHE A 1 287 ? -17.980 3.871 26.134 1.00 93.25 287 PHE A O 1
ATOM 2209 N N . ASP A 1 288 ? -18.790 3.942 28.239 1.00 91.56 288 ASP A N 1
ATOM 2210 C CA . ASP A 1 288 ? -17.560 4.466 28.826 1.00 91.56 288 ASP A CA 1
ATOM 2211 C C . ASP A 1 288 ? -16.469 3.386 28.823 1.00 91.56 288 ASP A C 1
ATOM 2213 O O . ASP A 1 288 ? -16.617 2.298 29.388 1.00 91.56 288 ASP A O 1
ATOM 2217 N N . THR A 1 289 ? -15.372 3.678 28.132 1.00 93.19 289 THR A N 1
ATOM 2218 C CA . THR A 1 289 ? -14.248 2.765 27.956 1.00 93.19 289 THR A CA 1
ATOM 2219 C C . THR A 1 289 ? -12.957 3.551 27.821 1.00 93.19 289 THR A C 1
ATOM 2221 O O . THR A 1 289 ? -12.903 4.624 27.220 1.00 93.19 289 THR A O 1
ATOM 2224 N N . THR A 1 290 ? -11.874 2.973 28.332 1.00 89.38 290 THR A N 1
ATOM 2225 C CA . THR A 1 290 ? -10.524 3.493 28.100 1.00 89.38 290 THR A CA 1
ATOM 2226 C C . THR A 1 290 ? -10.003 3.151 26.701 1.00 89.38 290 THR A C 1
ATOM 2228 O O . THR A 1 290 ? -8.945 3.638 26.309 1.00 89.38 290 THR A O 1
ATOM 2231 N N . GLY A 1 291 ? -10.700 2.280 25.958 1.00 89.69 291 GLY A N 1
ATOM 2232 C CA . GLY A 1 291 ? -10.239 1.708 24.692 1.00 89.69 291 GLY A CA 1
ATOM 2233 C C . GLY A 1 291 ? -9.151 0.639 24.848 1.00 89.69 291 GLY A C 1
ATOM 2234 O O . GLY A 1 291 ? -8.702 0.085 23.845 1.00 89.69 291 GLY A O 1
ATOM 2235 N N . ALA A 1 292 ? -8.728 0.337 26.081 1.00 93.75 292 ALA A N 1
ATOM 2236 C CA . ALA A 1 292 ? -7.825 -0.772 26.358 1.00 93.75 292 ALA A CA 1
ATOM 2237 C C . ALA A 1 292 ? -8.535 -2.110 26.106 1.00 93.75 292 ALA A C 1
ATOM 2239 O O . ALA A 1 292 ? -9.754 -2.219 26.281 1.00 93.75 292 ALA A O 1
ATOM 2240 N N . ALA A 1 293 ? -7.782 -3.106 25.640 1.00 96.06 293 ALA A N 1
ATOM 2241 C CA . ALA A 1 293 ? -8.361 -4.344 25.152 1.00 96.06 293 ALA A CA 1
ATOM 2242 C C . ALA A 1 293 ? -7.546 -5.585 25.517 1.00 96.06 293 ALA A C 1
ATOM 2244 O O . ALA A 1 293 ? -6.329 -5.526 25.676 1.00 96.06 293 ALA A O 1
ATOM 2245 N N . ILE A 1 294 ? -8.219 -6.734 25.552 1.00 95.94 294 ILE A N 1
ATOM 2246 C CA . ILE A 1 294 ? -7.615 -8.065 25.662 1.00 95.94 294 ILE A CA 1
ATOM 2247 C C . ILE A 1 294 ? -8.018 -8.931 24.471 1.00 95.94 294 ILE A C 1
ATOM 2249 O O . ILE A 1 294 ? -9.133 -8.843 23.961 1.00 95.94 294 ILE A O 1
ATOM 2253 N N . THR A 1 295 ? -7.110 -9.791 24.021 1.00 96.50 295 THR A N 1
ATOM 2254 C CA . THR A 1 295 ? -7.313 -10.649 22.842 1.00 96.50 295 THR A CA 1
ATOM 2255 C C . THR A 1 295 ? -7.569 -12.115 23.193 1.00 96.50 295 THR A C 1
ATOM 2257 O O . THR A 1 295 ? -7.891 -12.896 22.302 1.00 96.50 295 THR A O 1
ATOM 2260 N N . SER A 1 296 ? -7.449 -12.490 24.471 1.00 92.94 296 SER A N 1
ATOM 2261 C CA . SER A 1 296 ? -7.711 -13.837 24.986 1.00 92.94 296 SER A CA 1
ATOM 2262 C C . SER A 1 296 ? -8.296 -13.780 26.395 1.00 92.94 296 SER A C 1
ATOM 2264 O O . SER A 1 296 ? -7.827 -13.008 27.234 1.00 92.94 296 SER A O 1
ATOM 2266 N N . TRP A 1 297 ? -9.291 -14.619 26.668 1.00 92.31 297 TRP A N 1
ATOM 2267 C CA . TRP A 1 297 ? -9.995 -14.688 27.956 1.00 92.31 297 TRP A CA 1
ATOM 2268 C C . TRP A 1 297 ? -10.182 -16.118 28.477 1.00 92.31 297 TRP A C 1
ATOM 2270 O O . TRP A 1 297 ? -10.948 -16.326 29.418 1.00 92.31 297 TRP A O 1
ATOM 2280 N N . ASP A 1 298 ? -9.475 -17.074 27.877 1.00 81.69 298 ASP A N 1
ATOM 2281 C CA . ASP A 1 298 ? -9.351 -18.432 28.409 1.00 81.69 298 ASP A CA 1
ATOM 2282 C C . ASP A 1 298 ? -8.536 -18.457 29.721 1.00 81.69 298 ASP A C 1
ATOM 2284 O O . ASP A 1 298 ? -7.849 -17.443 30.043 1.00 81.69 298 ASP A O 1
#

Radius of gyration: 54.99 Å; chains: 1; bounding box: 100×37×178 Å